Protein AF-A0A9E5F1T1-F1 (afdb_monomer_lite)

Sequence (194 aa):
MFVPLFLTFMSPLIFGVVWLAQLYKLELAWQKTQIVLDNAAIHLGRNDCEMVRALEKDRRRLWTLHQNYHRSLACSLIPATAPACSKLAEALRVLIRVKNVESFKQAQLSWQNGTRMALKEIQGEVSSARLVRVETPALTQTRCHSCAESLGWQLTSLPQTRSQLVEGSNTQISTSVSILREENGKWNYRLWAE

Secondary structure (DSSP, 8-state):
--HHHHHHHHHHHHHHHHHHHHHHHHHHHHHHHHHHHHHHHHHHHHHHHHHHHHHHHHHHHHHHHHHHHHHHHHHHTSTTTHHHHHHHHHHHHHHHHHHHHHHHHHHHHHHHHHHHHHHHHHHHH-TTEEEE--SPPPEEEEE-TTT--EEEEEESSPPPEEEEEE-SSS-EEEEEE-EEEEETTEEEE-----

Radius of gyration: 28.5 Å; chains: 1; bounding box: 66×35×103 Å

pLDDT: mean 76.21, std 16.55, range [36.78, 96.19]

Structure (mmCIF, N/CA/C/O backbone):
data_AF-A0A9E5F1T1-F1
#
_entry.id   AF-A0A9E5F1T1-F1
#
loop_
_atom_site.group_PDB
_atom_site.id
_atom_site.type_symbol
_atom_site.label_atom_id
_atom_site.label_alt_id
_atom_site.label_comp_id
_atom_site.label_asym_id
_atom_site.label_entity_id
_atom_site.label_seq_id
_atom_site.pdbx_PDB_ins_code
_atom_site.Cartn_x
_atom_site.Cartn_y
_atom_site.Cartn_z
_atom_site.occupancy
_atom_site.B_iso_or_equiv
_atom_site.auth_seq_id
_atom_site.auth_comp_id
_atom_site.auth_asym_id
_atom_site.auth_atom_id
_atom_site.pdbx_PDB_model_num
ATOM 1 N N . MET A 1 1 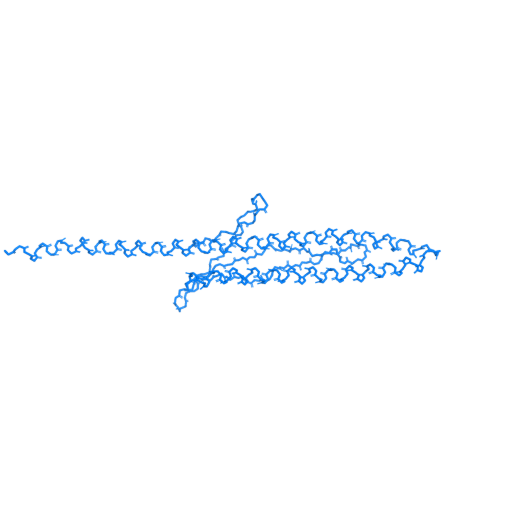? -40.159 0.000 68.308 1.00 52.34 1 MET A N 1
ATOM 2 C CA . MET A 1 1 ? -40.149 -1.040 67.253 1.00 52.34 1 MET A CA 1
ATOM 3 C C . MET A 1 1 ? -40.045 -0.409 65.847 1.00 52.34 1 MET A C 1
ATOM 5 O O . MET A 1 1 ? -40.810 -0.755 64.963 1.00 52.34 1 MET A O 1
ATOM 9 N N . PHE A 1 2 ? -39.107 0.530 65.626 1.00 57.31 2 PHE A N 1
ATOM 10 C CA . PHE A 1 2 ? -39.008 1.348 64.390 1.00 57.31 2 PHE A CA 1
ATOM 11 C C . PHE A 1 2 ? -37.938 0.878 63.384 1.00 57.31 2 PHE A C 1
ATOM 13 O O . PHE A 1 2 ? -37.925 1.305 62.234 1.00 57.31 2 PHE A O 1
ATOM 20 N N . VAL A 1 3 ? -37.055 -0.025 63.810 1.00 60.00 3 VAL A N 1
ATOM 21 C CA . VAL A 1 3 ? -35.922 -0.533 63.022 1.00 60.00 3 VAL A CA 1
ATOM 22 C C . VAL A 1 3 ? -36.327 -1.240 61.711 1.00 60.00 3 VAL A C 1
ATOM 24 O O . VAL A 1 3 ? -35.691 -0.957 60.696 1.00 60.00 3 VAL A O 1
ATOM 27 N N . PRO A 1 4 ? -37.373 -2.097 61.651 1.00 60.94 4 PRO A N 1
ATOM 28 C CA . PRO A 1 4 ? -37.681 -2.822 60.414 1.00 60.94 4 PRO A CA 1
ATOM 29 C C . PRO A 1 4 ? -38.240 -1.910 59.312 1.00 60.94 4 PRO A C 1
ATOM 31 O O . PRO A 1 4 ? -37.886 -2.088 58.152 1.00 60.94 4 PRO A O 1
ATOM 34 N N . LEU A 1 5 ? -39.023 -0.884 59.673 1.00 59.19 5 LEU A N 1
ATOM 35 C CA . LEU A 1 5 ? -39.556 0.112 58.733 1.00 59.19 5 LEU A CA 1
ATOM 36 C C . LEU A 1 5 ? -38.444 0.994 58.144 1.00 59.19 5 LEU A C 1
ATOM 38 O O . LEU A 1 5 ? -38.411 1.230 56.937 1.00 59.19 5 LEU A O 1
ATOM 42 N N . PHE A 1 6 ? -37.491 1.429 58.973 1.00 60.94 6 PHE A N 1
ATOM 43 C CA . PHE A 1 6 ? -36.350 2.230 58.522 1.00 60.94 6 PHE A CA 1
ATOM 44 C C . PHE A 1 6 ? -35.443 1.453 57.551 1.00 60.94 6 PHE A C 1
ATOM 46 O O . PHE A 1 6 ? -35.020 1.997 56.533 1.00 60.94 6 PHE A O 1
ATOM 53 N N . LEU A 1 7 ? -35.208 0.159 57.807 1.00 62.31 7 LEU A N 1
ATOM 54 C CA . LEU A 1 7 ? -34.456 -0.724 56.904 1.00 62.31 7 LEU A CA 1
ATOM 55 C C . LEU A 1 7 ? -35.168 -0.935 55.557 1.00 62.31 7 LEU A C 1
ATOM 57 O O . LEU A 1 7 ? -34.513 -0.904 54.515 1.00 62.31 7 LEU A O 1
ATOM 61 N N . THR A 1 8 ? -36.498 -1.080 55.543 1.00 62.47 8 THR A N 1
ATOM 62 C CA . THR A 1 8 ? -37.266 -1.173 54.287 1.00 62.47 8 THR A CA 1
ATOM 63 C C . THR A 1 8 ? -37.272 0.124 53.480 1.00 62.47 8 THR A C 1
ATOM 65 O O . THR A 1 8 ? -37.247 0.054 52.257 1.00 62.47 8 THR A O 1
ATOM 68 N N . PHE A 1 9 ? -37.248 1.297 54.124 1.00 65.75 9 PHE A N 1
ATOM 69 C CA . PHE A 1 9 ? -37.175 2.589 53.425 1.00 65.75 9 PHE A CA 1
ATOM 70 C C . PHE A 1 9 ? -35.759 2.939 52.941 1.00 65.75 9 PHE A C 1
ATOM 72 O O . PHE A 1 9 ? -35.610 3.597 51.913 1.00 65.75 9 PHE A O 1
ATOM 79 N N . MET A 1 10 ? -34.716 2.470 53.632 1.00 67.50 10 MET A N 1
ATOM 80 C CA . MET A 1 10 ? -33.320 2.657 53.214 1.00 67.50 10 MET A CA 1
ATOM 81 C C . MET A 1 10 ? -32.877 1.673 52.123 1.00 67.50 10 MET A C 1
ATOM 83 O O . MET A 1 10 ? -31.989 1.994 51.338 1.00 67.50 10 MET A O 1
ATOM 87 N N . SER A 1 11 ? -33.504 0.497 52.035 1.00 66.38 11 SER A N 1
ATOM 88 C CA . SER A 1 11 ? -33.206 -0.519 51.018 1.00 66.38 11 SER A CA 1
ATOM 89 C C . SER A 1 11 ? -33.266 0.025 49.572 1.00 66.38 11 SER A C 1
ATOM 91 O O . SER A 1 11 ? -32.248 -0.065 48.888 1.00 66.38 11 SER A O 1
ATOM 93 N N . PRO A 1 12 ? -34.345 0.685 49.097 1.00 71.19 12 PRO A N 1
ATOM 94 C CA . PRO A 1 12 ? -34.402 1.255 47.747 1.00 71.19 12 PRO A CA 1
ATOM 95 C C . PRO A 1 12 ? -33.324 2.309 47.475 1.00 71.19 12 PRO A C 1
ATOM 97 O O . PRO A 1 12 ? -32.817 2.388 46.360 1.00 71.19 12 PRO A O 1
ATOM 100 N N . LEU A 1 13 ? -32.951 3.102 48.487 1.00 73.19 13 LEU A N 1
ATOM 101 C CA . LEU A 1 13 ? -31.872 4.086 48.376 1.00 73.19 13 LEU A CA 1
ATOM 102 C C . LEU A 1 13 ? -30.517 3.392 48.211 1.00 73.19 13 LEU A C 1
ATOM 104 O O . LEU A 1 13 ? -29.754 3.745 47.318 1.00 73.19 13 LEU A O 1
ATOM 108 N N . ILE A 1 14 ? -30.236 2.365 49.016 1.00 73.44 14 ILE A N 1
ATOM 109 C CA . ILE A 1 14 ? -28.989 1.593 48.931 1.00 73.44 14 ILE A CA 1
ATOM 110 C C . ILE A 1 14 ? -28.925 0.821 47.606 1.00 73.44 14 ILE A C 1
ATOM 112 O O . ILE A 1 14 ? -27.927 0.921 46.895 1.00 73.44 14 ILE A O 1
ATOM 116 N N . PHE A 1 15 ? -29.987 0.105 47.224 1.00 73.94 15 PHE A N 1
ATOM 117 C CA . PHE A 1 15 ? -30.060 -0.607 45.944 1.00 73.94 15 PHE A CA 1
ATOM 118 C C . PHE A 1 15 ? -29.975 0.348 44.749 1.00 73.94 15 PHE A C 1
ATOM 120 O O . PHE A 1 15 ? -29.275 0.042 43.787 1.00 73.94 15 PHE A O 1
ATOM 127 N N . GLY A 1 16 ? -30.609 1.520 44.826 1.00 75.44 16 GLY A N 1
ATOM 128 C CA . GLY A 1 16 ? -30.511 2.562 43.807 1.00 75.44 16 GLY A CA 1
ATOM 129 C C . GLY A 1 16 ? -29.082 3.074 43.633 1.00 75.44 16 GLY A C 1
ATOM 130 O O . GLY A 1 16 ? -28.595 3.136 42.508 1.00 75.44 16 GLY A O 1
ATOM 131 N N . VAL A 1 17 ? -28.373 3.362 44.731 1.00 78.50 17 VAL A N 1
ATOM 132 C CA . VAL A 1 17 ? -26.963 3.796 44.701 1.00 78.50 17 VAL A CA 1
ATOM 133 C C . VAL A 1 17 ? -26.047 2.694 44.159 1.00 78.50 17 VAL A C 1
ATOM 135 O O . VAL A 1 17 ? -25.168 2.977 43.347 1.00 78.50 17 VAL A O 1
ATOM 138 N N . VAL A 1 18 ? -26.259 1.435 44.556 1.00 80.44 18 VAL A N 1
ATOM 139 C CA . VAL A 1 18 ? -25.487 0.288 44.045 1.00 80.44 18 VAL A CA 1
ATOM 140 C C . VAL A 1 18 ? -25.721 0.095 42.546 1.00 80.44 18 VAL A C 1
ATOM 142 O O . VAL A 1 18 ? -24.758 -0.096 41.804 1.00 80.44 18 VAL A O 1
ATOM 145 N N . TRP A 1 19 ? -26.969 0.193 42.085 1.00 75.56 19 TRP A N 1
ATOM 146 C CA . TRP A 1 19 ? -27.316 0.068 40.670 1.00 75.56 19 TRP A CA 1
ATOM 147 C C . TRP A 1 19 ? -26.730 1.210 39.835 1.00 75.56 19 TRP A C 1
ATOM 149 O O . TRP A 1 19 ? -26.106 0.962 38.806 1.00 75.56 19 TRP A O 1
ATOM 159 N N . LEU A 1 20 ? -26.827 2.454 40.314 1.00 78.94 20 LEU A N 1
ATOM 160 C CA . LEU A 1 20 ? -26.170 3.609 39.694 1.00 78.94 20 LEU A CA 1
ATOM 161 C C . LEU A 1 20 ? -24.651 3.431 39.623 1.00 78.94 20 LEU A C 1
ATOM 163 O O . LEU A 1 20 ? -24.053 3.715 38.589 1.00 78.94 20 LEU A O 1
ATOM 167 N N . ALA A 1 21 ? -24.021 2.919 40.682 1.00 78.12 21 ALA A N 1
ATOM 168 C CA . ALA A 1 21 ? -22.588 2.642 40.680 1.00 78.12 21 ALA A CA 1
ATOM 169 C C . ALA A 1 21 ? -22.208 1.537 39.679 1.00 78.12 21 ALA A C 1
ATOM 171 O O . ALA A 1 21 ? -21.136 1.600 39.076 1.00 78.12 21 ALA A O 1
ATOM 172 N N . GLN A 1 22 ? -23.066 0.532 39.480 1.00 77.06 22 GLN A N 1
ATOM 173 C CA . GLN A 1 22 ? -22.868 -0.504 38.462 1.00 77.06 22 GLN A CA 1
ATOM 174 C C . GLN A 1 22 ? -23.041 0.047 37.042 1.00 77.06 22 GLN A C 1
ATOM 176 O O . GLN A 1 22 ? -22.171 -0.188 36.205 1.00 77.06 22 GLN A O 1
ATOM 181 N N . LEU A 1 23 ? -24.089 0.836 36.787 1.00 74.69 23 LEU A N 1
ATOM 182 C CA . LEU A 1 23 ? -24.295 1.523 35.507 1.00 74.69 23 LEU A CA 1
ATOM 183 C C . LEU A 1 23 ? -23.124 2.453 35.179 1.00 74.69 23 LEU A C 1
ATOM 185 O O . LEU A 1 23 ? -22.610 2.428 34.067 1.00 74.69 23 LEU A O 1
ATOM 189 N N . TYR A 1 24 ? -22.637 3.209 36.163 1.00 77.44 24 TYR A N 1
ATOM 190 C CA . TYR A 1 24 ? -21.488 4.090 35.976 1.00 77.44 24 TYR A CA 1
ATOM 191 C C . TYR A 1 24 ? -20.209 3.309 35.651 1.00 77.44 24 TYR A C 1
ATOM 193 O O . TYR A 1 24 ? -19.427 3.722 34.801 1.00 77.44 24 TYR A O 1
ATOM 201 N N . LYS A 1 25 ? -19.990 2.149 36.285 1.00 76.38 25 LYS A N 1
ATOM 202 C CA . LYS A 1 25 ? -18.860 1.266 35.952 1.00 76.38 25 LYS A CA 1
ATOM 203 C C . LYS A 1 25 ? -18.957 0.707 34.532 1.00 76.38 25 LYS A C 1
ATOM 205 O O . LYS A 1 25 ? -17.924 0.615 33.872 1.00 76.38 25 LYS A O 1
ATOM 210 N N . LEU A 1 26 ? -20.158 0.345 34.079 1.00 75.94 26 LEU A N 1
ATOM 211 C CA . LEU A 1 26 ? -20.403 -0.121 32.711 1.00 75.94 26 LEU A CA 1
ATOM 212 C C . LEU A 1 26 ? -20.118 0.984 31.690 1.00 75.94 26 LEU A C 1
ATOM 214 O O . LEU A 1 26 ? -19.339 0.764 30.767 1.00 75.94 26 LEU A O 1
ATOM 218 N N . GLU A 1 27 ? -20.658 2.182 31.912 1.00 75.38 27 GLU A N 1
ATOM 219 C CA . GLU A 1 27 ? -20.420 3.355 31.063 1.00 75.38 27 GLU A CA 1
ATOM 220 C C . GLU A 1 27 ? -18.921 3.675 30.963 1.00 75.38 27 GLU A C 1
ATOM 222 O O . GLU A 1 27 ? -18.369 3.849 29.879 1.00 75.38 27 GLU A O 1
ATOM 227 N N . LEU A 1 28 ? -18.216 3.669 32.096 1.00 79.31 28 LEU A N 1
ATOM 228 C CA . LEU A 1 28 ? -16.788 3.982 32.142 1.00 79.31 28 LEU A CA 1
ATOM 229 C C . LEU A 1 28 ? -15.935 2.896 31.458 1.00 79.31 28 LEU A C 1
ATOM 231 O O . LEU A 1 28 ? -14.913 3.205 30.842 1.00 79.31 28 LEU A O 1
ATOM 235 N N . ALA A 1 29 ? -16.348 1.626 31.531 1.00 74.38 29 ALA A N 1
ATOM 236 C CA . ALA A 1 29 ? -15.716 0.532 30.792 1.00 74.38 29 ALA A CA 1
ATOM 237 C C . ALA A 1 29 ? -15.955 0.645 29.276 1.00 74.38 29 ALA A C 1
ATOM 239 O O . ALA A 1 29 ? -15.031 0.416 28.488 1.00 74.38 29 ALA A O 1
ATOM 240 N N . TRP A 1 30 ? -17.159 1.050 28.869 1.00 74.56 30 TRP A N 1
ATOM 241 C CA . TRP A 1 30 ? -17.498 1.293 27.470 1.00 74.56 30 TRP A CA 1
ATOM 242 C C . TRP A 1 30 ? -16.694 2.464 26.891 1.00 74.56 30 TRP A C 1
ATOM 244 O O . TRP A 1 30 ? -16.026 2.303 25.871 1.00 74.56 30 TRP A O 1
ATOM 254 N N . GLN A 1 31 ? -16.628 3.595 27.600 1.00 77.81 31 GLN A N 1
ATOM 255 C CA . GLN A 1 31 ? -15.829 4.757 27.193 1.00 77.81 31 GLN A CA 1
ATOM 256 C C . GLN A 1 31 ? -14.341 4.422 27.045 1.00 77.81 31 GLN A C 1
ATOM 258 O O . GLN A 1 31 ? -13.710 4.814 26.065 1.00 77.81 31 GLN A O 1
ATOM 263 N N . LYS A 1 32 ? -13.770 3.653 27.982 1.00 79.25 32 LYS A N 1
ATOM 264 C CA . LYS A 1 32 ? -12.384 3.172 27.865 1.00 79.25 32 LYS A CA 1
ATOM 265 C C . LYS A 1 32 ? -12.186 2.307 26.625 1.00 79.25 32 LYS A C 1
ATOM 267 O O . LYS A 1 32 ? -11.231 2.522 25.887 1.00 79.25 32 LYS A O 1
ATOM 272 N N . THR A 1 33 ? -13.103 1.375 26.375 1.00 74.38 33 THR A N 1
ATOM 273 C CA . THR A 1 33 ? -13.055 0.504 25.193 1.00 74.38 33 THR A CA 1
ATOM 274 C C . THR A 1 33 ? -13.081 1.317 23.902 1.00 74.38 33 THR A C 1
ATOM 276 O O . THR A 1 33 ? -12.263 1.089 23.012 1.00 74.38 33 THR A O 1
ATOM 279 N N . GLN A 1 34 ? -13.965 2.312 23.832 1.00 73.50 34 GLN A N 1
ATOM 280 C CA . GLN A 1 34 ? -14.082 3.210 22.690 1.00 73.50 34 GLN A CA 1
ATOM 281 C C . GLN A 1 34 ? -12.792 4.010 22.449 1.00 73.50 34 GLN A C 1
ATOM 283 O O . GLN A 1 34 ? -12.332 4.088 21.314 1.00 73.50 34 GLN A O 1
ATOM 288 N N . ILE A 1 35 ? -12.160 4.542 23.502 1.00 77.56 35 ILE A N 1
ATOM 289 C CA . ILE A 1 35 ? -10.893 5.288 23.388 1.00 77.56 35 ILE A CA 1
ATOM 290 C C . ILE A 1 35 ? -9.774 4.408 22.818 1.00 77.56 35 ILE A C 1
ATOM 292 O O . ILE A 1 35 ? -9.036 4.843 21.934 1.00 77.56 35 ILE A O 1
ATOM 296 N N . VAL A 1 36 ? -9.640 3.170 23.301 1.00 77.75 36 VAL A N 1
ATOM 297 C CA . VAL A 1 36 ? -8.621 2.224 22.808 1.00 77.75 36 VAL A CA 1
ATOM 298 C C . VAL A 1 36 ? -8.851 1.897 21.337 1.00 77.75 36 VAL A C 1
ATOM 300 O O . VAL A 1 36 ? -7.918 1.915 20.532 1.00 77.75 36 VAL A O 1
ATOM 303 N N . LEU A 1 37 ? -10.106 1.637 20.980 1.00 74.94 37 LEU A N 1
ATOM 304 C CA . LEU A 1 37 ? -10.521 1.368 19.614 1.00 74.94 37 LEU A CA 1
ATOM 305 C C . LEU A 1 37 ? -10.215 2.557 18.688 1.00 74.94 37 LEU A C 1
ATOM 307 O O . LEU A 1 37 ? -9.598 2.365 17.637 1.00 74.94 37 LEU A O 1
ATOM 311 N N . ASP A 1 38 ? -10.577 3.777 19.084 1.00 75.19 38 ASP A N 1
ATOM 312 C CA . ASP A 1 38 ? -10.311 4.993 18.309 1.00 75.19 38 ASP A CA 1
ATOM 313 C C . ASP A 1 38 ? -8.803 5.255 18.154 1.00 75.19 38 ASP A C 1
ATOM 315 O O . ASP A 1 38 ? -8.340 5.575 17.056 1.00 75.19 38 ASP A O 1
ATOM 319 N N . ASN A 1 39 ? -8.004 5.046 19.204 1.00 78.38 39 ASN A N 1
ATOM 320 C CA . ASN A 1 39 ? -6.546 5.169 19.126 1.00 78.38 39 ASN A CA 1
ATOM 321 C C . ASN A 1 39 ? -5.947 4.171 18.126 1.00 78.38 39 ASN A C 1
ATOM 323 O O . ASN A 1 39 ? -5.186 4.567 17.237 1.00 78.38 39 ASN A O 1
ATOM 327 N N . ALA A 1 40 ? -6.336 2.897 18.204 1.00 76.88 40 ALA A N 1
ATOM 328 C CA . ALA A 1 40 ? -5.879 1.875 17.267 1.00 76.88 40 ALA A CA 1
ATOM 329 C C . ALA A 1 40 ? -6.294 2.200 15.819 1.00 76.88 40 ALA A C 1
ATOM 331 O O . ALA A 1 40 ? -5.512 2.022 14.880 1.00 76.88 40 ALA A O 1
ATOM 332 N N . ALA A 1 41 ? -7.499 2.743 15.622 1.00 75.56 41 ALA A N 1
ATOM 333 C CA . ALA A 1 41 ? -7.965 3.204 14.318 1.00 75.56 41 ALA A CA 1
ATOM 334 C C . ALA A 1 41 ? -7.120 4.373 13.780 1.00 75.56 41 ALA A C 1
ATOM 336 O O . ALA A 1 41 ? -6.740 4.368 12.607 1.00 75.56 41 ALA A O 1
ATOM 337 N N . ILE A 1 42 ? -6.747 5.340 14.625 1.00 76.19 42 ILE A N 1
ATOM 338 C CA . ILE A 1 42 ? -5.837 6.437 14.258 1.00 76.19 42 ILE A CA 1
ATOM 339 C C . ILE A 1 42 ? -4.463 5.893 13.842 1.00 76.19 42 ILE A C 1
ATOM 341 O O . ILE A 1 42 ? -3.897 6.353 12.845 1.00 76.19 42 ILE A O 1
ATOM 345 N N . HIS A 1 43 ? -3.923 4.906 14.562 1.00 77.75 43 HIS A N 1
ATOM 346 C CA . HIS A 1 43 ? -2.652 4.267 14.210 1.00 77.75 43 HIS A CA 1
ATOM 347 C C . HIS A 1 43 ? -2.710 3.578 12.841 1.00 77.75 43 HIS A C 1
ATOM 349 O O . HIS A 1 43 ? -1.805 3.767 12.021 1.00 77.75 43 HIS A O 1
ATOM 355 N N . LEU A 1 44 ? -3.800 2.865 12.545 1.00 78.62 44 LEU A N 1
ATOM 356 C CA . LEU A 1 44 ? -4.042 2.302 11.213 1.00 78.62 44 LEU A CA 1
ATOM 357 C C . LEU A 1 44 ? -4.114 3.393 10.133 1.00 78.62 44 LEU A C 1
ATOM 359 O O . LEU A 1 44 ? -3.475 3.261 9.092 1.00 78.62 44 LEU A O 1
ATOM 363 N N . GLY A 1 45 ? -4.820 4.495 10.406 1.00 76.62 45 GLY A N 1
ATOM 364 C CA . GLY A 1 45 ? -4.923 5.675 9.529 1.00 76.62 45 GLY A CA 1
ATOM 365 C C . GLY A 1 45 ? -3.580 6.250 9.133 1.00 76.62 45 GLY A C 1
ATOM 366 O O . GLY A 1 45 ? -3.313 6.498 7.954 1.00 76.62 45 GLY A O 1
ATOM 367 N N . ARG A 1 46 ? -2.700 6.411 10.120 1.00 79.19 46 ARG A N 1
ATOM 368 C CA . ARG A 1 46 ? -1.343 6.909 9.895 1.00 79.19 46 ARG A CA 1
ATOM 369 C C . ARG A 1 46 ? -0.525 5.950 9.039 1.00 79.19 46 ARG A C 1
ATOM 371 O O . ARG A 1 46 ? 0.055 6.397 8.054 1.00 79.19 46 ARG A O 1
ATOM 378 N N . ASN A 1 47 ? -0.530 4.658 9.365 1.00 82.56 47 ASN A N 1
ATOM 379 C CA . ASN A 1 47 ? 0.233 3.662 8.614 1.00 82.56 47 ASN A CA 1
ATOM 380 C C . ASN A 1 47 ? -0.220 3.566 7.148 1.00 82.56 47 ASN A C 1
ATOM 382 O O . ASN A 1 47 ? 0.607 3.492 6.243 1.00 82.56 47 ASN A O 1
ATOM 386 N N . ASP A 1 48 ? -1.528 3.621 6.896 1.00 80.31 48 ASP A N 1
ATOM 387 C CA . ASP A 1 48 ? -2.053 3.606 5.531 1.00 80.31 48 ASP A CA 1
ATOM 388 C C . ASP A 1 48 ? -1.620 4.846 4.749 1.00 80.31 48 ASP A C 1
ATOM 390 O O . ASP A 1 48 ? -1.150 4.732 3.618 1.00 80.31 48 ASP A O 1
ATOM 394 N N . CYS A 1 49 ? -1.729 6.029 5.359 1.00 79.38 49 CYS A N 1
ATOM 395 C CA . CYS A 1 49 ? -1.304 7.284 4.744 1.00 79.38 49 CYS A CA 1
ATOM 396 C C . CYS A 1 49 ? 0.201 7.274 4.422 1.00 79.38 49 CYS A C 1
ATOM 398 O O . CYS A 1 49 ? 0.615 7.699 3.341 1.00 79.38 49 CYS A O 1
ATOM 400 N N . GLU A 1 50 ? 1.033 6.743 5.320 1.00 84.31 50 GLU A N 1
ATOM 401 C CA . GLU A 1 50 ? 2.470 6.569 5.088 1.00 84.31 50 GLU A CA 1
ATOM 402 C C . GLU A 1 50 ? 2.758 5.612 3.928 1.00 84.31 50 GLU A C 1
ATOM 404 O O . GLU A 1 50 ? 3.548 5.950 3.041 1.00 84.31 50 GLU A O 1
ATOM 409 N N . MET A 1 51 ? 2.072 4.468 3.878 1.00 86.50 51 MET A N 1
ATOM 410 C CA . MET A 1 51 ? 2.168 3.514 2.773 1.00 86.50 51 MET A CA 1
ATOM 411 C C . MET A 1 51 ? 1.785 4.167 1.435 1.00 86.50 51 MET A C 1
ATOM 413 O O . MET A 1 51 ? 2.513 4.028 0.451 1.00 86.50 51 MET A O 1
ATOM 417 N N . VAL A 1 52 ? 0.683 4.924 1.387 1.00 84.50 52 VAL A N 1
ATOM 418 C CA . VAL A 1 52 ? 0.232 5.640 0.177 1.00 84.50 52 VAL A CA 1
ATOM 419 C C . VAL A 1 52 ? 1.274 6.658 -0.278 1.00 84.50 52 VAL A C 1
ATOM 421 O O . VAL A 1 52 ? 1.626 6.716 -1.457 1.00 84.50 52 VAL A O 1
ATOM 424 N N . ARG A 1 53 ? 1.810 7.451 0.656 1.00 86.25 53 ARG A N 1
ATOM 425 C CA . ARG A 1 53 ? 2.856 8.439 0.361 1.00 86.25 53 ARG A CA 1
ATOM 426 C C . ARG A 1 53 ? 4.132 7.776 -0.155 1.00 86.25 53 ARG A C 1
ATOM 428 O O . ARG A 1 53 ? 4.772 8.324 -1.055 1.00 86.25 53 ARG A O 1
ATOM 435 N N . ALA A 1 54 ? 4.501 6.617 0.389 1.00 88.75 54 ALA A N 1
ATOM 436 C CA . ALA A 1 54 ? 5.646 5.841 -0.076 1.00 88.75 54 ALA A CA 1
ATOM 437 C C . ALA A 1 54 ? 5.435 5.323 -1.508 1.00 88.75 54 ALA A C 1
ATOM 439 O O . ALA A 1 54 ? 6.290 5.556 -2.363 1.00 88.75 54 ALA A O 1
ATOM 440 N N . LEU A 1 55 ? 4.271 4.730 -1.797 1.00 90.19 55 LEU A N 1
ATOM 441 C CA . LEU A 1 55 ? 3.898 4.285 -3.145 1.00 90.19 55 LEU A CA 1
ATOM 442 C C . LEU A 1 55 ? 3.940 5.435 -4.159 1.00 90.19 55 LEU A C 1
ATOM 444 O O . LEU A 1 55 ? 4.518 5.299 -5.236 1.00 90.19 55 LEU A O 1
ATOM 448 N N . GLU A 1 56 ? 3.398 6.600 -3.804 1.00 89.44 56 GLU A N 1
ATOM 449 C CA . GLU A 1 56 ? 3.409 7.777 -4.675 1.00 89.44 56 GLU A CA 1
ATOM 450 C C . GLU A 1 56 ? 4.831 8.311 -4.919 1.00 89.44 56 GLU A C 1
ATOM 452 O O . GLU A 1 56 ? 5.176 8.739 -6.026 1.00 89.44 56 GLU A O 1
ATOM 457 N N . LYS A 1 57 ? 5.694 8.267 -3.898 1.00 91.50 57 LYS A N 1
ATOM 458 C CA . LYS A 1 57 ? 7.111 8.632 -4.027 1.00 91.50 57 LYS A CA 1
ATOM 459 C C . LYS A 1 57 ? 7.849 7.675 -4.964 1.00 91.50 57 LYS A C 1
ATOM 461 O O . LYS A 1 57 ? 8.629 8.129 -5.805 1.00 91.50 57 LYS A O 1
ATOM 466 N N . ASP A 1 58 ? 7.601 6.376 -4.842 1.00 92.62 58 ASP A N 1
ATOM 467 C CA . ASP A 1 58 ? 8.198 5.364 -5.712 1.00 92.62 58 ASP A CA 1
ATOM 468 C C . ASP A 1 58 ? 7.691 5.477 -7.147 1.00 92.62 58 ASP A C 1
ATOM 470 O O . ASP A 1 58 ? 8.494 5.414 -8.077 1.00 92.62 58 ASP A O 1
ATOM 474 N N . ARG A 1 59 ? 6.398 5.757 -7.343 1.00 91.25 59 ARG A N 1
ATOM 475 C CA . ARG A 1 59 ? 5.808 6.036 -8.658 1.00 91.25 59 ARG A CA 1
ATOM 476 C C . ARG A 1 59 ? 6.507 7.204 -9.354 1.00 91.25 59 ARG A C 1
ATOM 478 O O . ARG A 1 59 ? 6.901 7.085 -10.511 1.00 91.25 59 ARG A O 1
ATOM 485 N N . ARG A 1 60 ? 6.758 8.313 -8.646 1.00 91.81 60 ARG A N 1
ATOM 486 C CA . ARG A 1 60 ? 7.514 9.456 -9.199 1.00 91.81 60 ARG A CA 1
ATOM 487 C C . ARG A 1 60 ? 8.952 9.089 -9.578 1.00 91.81 60 ARG A C 1
ATOM 489 O O . ARG A 1 60 ? 9.445 9.535 -10.610 1.00 91.81 60 ARG A O 1
ATOM 496 N N . ARG A 1 61 ? 9.631 8.263 -8.776 1.00 93.06 61 ARG A N 1
ATOM 497 C CA . ARG A 1 61 ? 10.989 7.776 -9.088 1.00 93.06 61 ARG A CA 1
ATOM 498 C C . ARG A 1 61 ? 11.000 6.859 -10.310 1.00 93.06 61 ARG A C 1
ATOM 500 O O . ARG A 1 61 ? 11.849 7.020 -11.186 1.00 93.06 61 ARG A O 1
ATOM 507 N N . LEU A 1 62 ? 10.052 5.926 -10.374 1.00 94.12 62 LEU A N 1
ATOM 508 C CA . LEU A 1 62 ? 9.861 5.026 -11.508 1.00 94.12 62 LEU A CA 1
ATOM 509 C C . LEU A 1 62 ? 9.537 5.802 -12.782 1.00 94.12 62 LEU A C 1
ATOM 511 O O . LEU A 1 62 ? 10.105 5.491 -13.822 1.00 94.12 62 LEU A O 1
ATOM 515 N N . TRP A 1 63 ? 8.723 6.856 -12.698 1.00 93.19 63 TRP A N 1
ATOM 516 C CA . TRP A 1 63 ? 8.450 7.748 -13.824 1.00 93.19 63 TRP A CA 1
ATOM 517 C C . TRP A 1 63 ? 9.728 8.381 -14.390 1.00 93.19 63 TRP A C 1
ATOM 519 O O . TRP A 1 63 ? 9.952 8.342 -15.597 1.00 93.19 63 TRP A O 1
ATOM 529 N N . THR A 1 64 ? 10.615 8.902 -13.539 1.00 93.06 64 THR A N 1
ATOM 530 C CA . THR A 1 64 ? 11.898 9.468 -13.991 1.00 93.06 64 THR A CA 1
ATOM 531 C C . THR A 1 64 ? 12.794 8.418 -14.654 1.00 93.06 64 THR A C 1
ATOM 533 O O . THR A 1 64 ? 13.358 8.669 -15.720 1.00 93.06 64 THR A O 1
ATOM 536 N N . LEU A 1 65 ? 12.907 7.220 -14.067 1.00 94.44 65 LEU A N 1
ATOM 537 C CA . LEU A 1 65 ? 13.642 6.103 -14.681 1.00 94.44 65 LEU A CA 1
ATOM 538 C C . LEU A 1 65 ? 13.037 5.706 -16.029 1.00 94.44 65 LEU A C 1
ATOM 540 O O . LEU A 1 65 ? 13.757 5.430 -16.986 1.00 94.44 65 LEU A O 1
ATOM 544 N N . HIS A 1 66 ? 11.714 5.721 -16.110 1.00 95.38 66 HIS A N 1
ATOM 545 C CA . HIS A 1 66 ? 10.971 5.391 -17.305 1.00 95.38 66 HIS A CA 1
ATOM 546 C C . HIS A 1 66 ? 11.191 6.408 -18.439 1.00 95.38 66 HIS A C 1
ATOM 548 O O . HIS A 1 66 ? 11.389 6.022 -19.590 1.00 95.38 66 HIS A O 1
ATOM 554 N N . GLN A 1 67 ? 11.272 7.701 -18.119 1.00 95.06 67 GLN A N 1
ATOM 555 C CA . GLN A 1 67 ? 11.660 8.732 -19.087 1.00 95.06 67 GLN A CA 1
ATOM 556 C C . GLN A 1 67 ? 13.075 8.497 -19.637 1.00 95.06 67 GLN A C 1
ATOM 558 O O . GLN A 1 67 ? 13.306 8.616 -20.841 1.00 95.06 67 GLN A O 1
ATOM 563 N N . ASN A 1 68 ? 14.022 8.094 -18.784 1.00 95.25 68 ASN A N 1
ATOM 564 C CA . ASN A 1 68 ? 15.368 7.726 -19.234 1.00 95.25 68 ASN A CA 1
ATOM 565 C C . ASN A 1 68 ? 15.359 6.470 -20.111 1.00 95.25 68 ASN A C 1
ATOM 567 O O . ASN A 1 68 ? 16.091 6.409 -21.094 1.00 95.25 68 ASN A O 1
ATOM 571 N N . TYR A 1 69 ? 14.505 5.493 -19.802 1.00 96.19 69 TYR A N 1
ATOM 572 C CA . TYR A 1 69 ? 14.316 4.311 -20.641 1.00 96.19 69 TYR A CA 1
ATOM 573 C C . TYR A 1 69 ? 13.838 4.688 -22.049 1.00 96.19 69 TYR A C 1
ATOM 575 O O . TYR A 1 69 ? 14.439 4.252 -23.028 1.00 96.19 69 TYR A O 1
ATOM 583 N N . HIS A 1 70 ? 12.840 5.568 -22.173 1.00 95.44 70 HIS A N 1
ATOM 584 C CA . HIS A 1 70 ? 12.381 6.062 -23.476 1.00 95.44 70 HIS A CA 1
ATOM 585 C C . HIS A 1 70 ? 13.466 6.814 -24.253 1.00 95.44 70 HIS A C 1
ATOM 587 O O . HIS A 1 70 ? 13.610 6.612 -25.458 1.00 95.44 70 HIS A O 1
ATOM 593 N N . ARG A 1 71 ? 14.272 7.641 -23.576 1.00 95.00 71 ARG A N 1
ATOM 594 C CA . ARG A 1 71 ? 15.419 8.314 -24.208 1.00 95.00 71 ARG A CA 1
ATOM 595 C C . ARG A 1 71 ? 16.446 7.308 -24.734 1.00 95.00 71 ARG A C 1
ATOM 597 O O . ARG A 1 71 ? 16.920 7.458 -25.857 1.00 95.00 71 ARG A O 1
ATOM 604 N N . SER A 1 72 ? 16.746 6.265 -23.962 1.00 95.00 72 SER A N 1
ATOM 605 C CA . SER A 1 72 ? 17.657 5.190 -24.376 1.00 95.00 72 SER A CA 1
ATOM 606 C C . SER A 1 72 ? 17.104 4.384 -25.553 1.00 95.00 72 SER A C 1
ATOM 608 O O . SER A 1 72 ? 17.857 4.068 -26.472 1.00 95.00 72 SER A O 1
ATOM 610 N N . LEU A 1 73 ? 15.793 4.113 -25.580 1.00 93.81 73 LEU A N 1
ATOM 611 C CA . LEU A 1 73 ? 15.134 3.497 -26.734 1.00 93.81 73 LEU A CA 1
ATOM 612 C C . LEU A 1 73 ? 15.268 4.369 -27.986 1.00 93.81 73 LEU A C 1
ATOM 614 O O . LEU A 1 73 ? 15.700 3.870 -29.020 1.00 93.81 73 LEU A O 1
ATOM 618 N N . ALA A 1 74 ? 14.977 5.668 -27.893 1.00 93.88 74 ALA A N 1
ATOM 619 C CA . ALA A 1 74 ? 15.129 6.584 -29.023 1.00 93.88 74 ALA A CA 1
ATOM 620 C C . ALA A 1 74 ? 16.587 6.644 -29.520 1.00 93.88 74 ALA A C 1
ATOM 622 O O . ALA A 1 74 ? 16.834 6.553 -30.718 1.00 93.88 74 ALA A O 1
ATOM 623 N N . CYS A 1 75 ? 17.562 6.703 -28.605 1.00 94.25 75 CYS A N 1
ATOM 624 C CA . CYS A 1 75 ? 18.987 6.641 -28.946 1.00 94.25 75 CYS A CA 1
ATOM 625 C C . CYS A 1 75 ? 19.382 5.321 -29.635 1.00 94.25 75 CYS A C 1
ATOM 627 O O . CYS A 1 75 ? 20.267 5.302 -30.493 1.00 94.25 75 CYS A O 1
ATOM 629 N N . SER A 1 76 ? 18.733 4.208 -29.279 1.00 94.12 76 SER A N 1
ATOM 630 C CA . SER A 1 76 ? 19.027 2.900 -29.874 1.00 94.12 76 SER A CA 1
ATOM 631 C C . SER A 1 76 ? 18.618 2.785 -31.347 1.00 94.12 76 SER A C 1
ATOM 633 O O . SER A 1 76 ? 19.107 1.897 -32.038 1.00 94.12 76 SER A O 1
ATOM 635 N N . LEU A 1 77 ? 17.784 3.707 -31.842 1.00 92.38 77 LEU A N 1
ATOM 636 C CA . LEU A 1 77 ? 17.387 3.780 -33.250 1.00 92.38 77 LEU A CA 1
ATOM 637 C C . LEU A 1 77 ? 18.486 4.365 -34.153 1.00 92.38 77 LEU A C 1
ATOM 639 O O . LEU A 1 77 ? 18.399 4.246 -35.372 1.00 92.38 77 LEU A O 1
ATOM 643 N N . ILE A 1 78 ? 19.517 4.995 -33.579 1.00 94.06 78 ILE A N 1
ATOM 644 C CA . ILE A 1 78 ? 20.633 5.577 -34.330 1.00 94.06 78 ILE A CA 1
ATOM 645 C C . ILE A 1 78 ? 21.745 4.520 -34.455 1.00 94.06 78 ILE A C 1
ATOM 647 O O . ILE A 1 78 ? 22.301 4.117 -33.429 1.00 94.06 78 ILE A O 1
ATOM 651 N N . PRO A 1 79 ? 22.142 4.091 -35.672 1.00 93.88 79 PRO A N 1
ATOM 652 C CA . PRO A 1 79 ? 23.076 2.974 -35.859 1.00 93.88 79 PRO A CA 1
ATOM 653 C C . PRO A 1 79 ? 24.413 3.128 -35.121 1.00 93.88 79 PRO A C 1
ATOM 655 O O . PRO A 1 79 ? 24.912 2.165 -34.543 1.00 93.88 79 PRO A O 1
ATOM 658 N N . ALA A 1 80 ? 24.965 4.346 -35.080 1.00 92.50 80 ALA A N 1
ATOM 659 C CA . ALA A 1 80 ? 26.242 4.634 -34.423 1.00 92.50 80 ALA A CA 1
ATOM 660 C C . ALA A 1 80 ? 26.209 4.425 -32.895 1.00 92.50 80 ALA A C 1
ATOM 662 O O . ALA A 1 80 ? 27.230 4.100 -32.293 1.00 92.50 80 ALA A O 1
ATOM 663 N N . THR A 1 81 ? 25.046 4.591 -32.258 1.00 91.50 81 THR A N 1
ATOM 664 C CA . THR A 1 81 ? 24.870 4.492 -30.797 1.00 91.50 81 THR A CA 1
ATOM 665 C C . THR A 1 81 ? 24.049 3.276 -30.366 1.00 91.50 81 THR A C 1
ATOM 667 O O . THR A 1 81 ? 23.959 2.984 -29.169 1.00 91.50 81 THR A O 1
ATOM 670 N N . ALA A 1 82 ? 23.485 2.530 -31.321 1.00 91.44 82 ALA A N 1
ATOM 671 C CA . ALA A 1 82 ? 22.588 1.402 -31.089 1.00 91.44 82 ALA A CA 1
ATOM 672 C C . ALA A 1 82 ? 23.129 0.342 -30.105 1.00 91.44 82 ALA A C 1
ATOM 674 O O . ALA A 1 82 ? 22.385 -0.040 -29.194 1.00 91.44 82 ALA A O 1
ATOM 675 N N . PRO A 1 83 ? 24.403 -0.104 -30.169 1.00 92.88 83 PRO A N 1
ATOM 676 C CA . PRO A 1 83 ? 24.901 -1.141 -29.261 1.00 92.88 83 PRO A CA 1
ATOM 677 C C . PRO A 1 83 ? 24.982 -0.685 -27.797 1.00 92.88 83 PRO A C 1
ATOM 679 O O . PRO A 1 83 ? 24.723 -1.468 -26.885 1.00 92.88 83 PRO A O 1
ATOM 682 N N . ALA A 1 84 ? 25.336 0.580 -27.557 1.00 91.50 84 ALA A N 1
ATOM 683 C CA . ALA A 1 84 ? 25.457 1.124 -26.206 1.00 91.50 84 ALA A CA 1
ATOM 684 C C . ALA A 1 84 ? 24.078 1.469 -25.622 1.00 91.50 84 ALA A C 1
ATOM 686 O O . ALA A 1 84 ? 23.763 1.097 -24.490 1.00 91.50 84 ALA A O 1
ATOM 687 N N . CYS A 1 85 ? 23.230 2.126 -26.417 1.00 95.12 85 CYS A N 1
ATOM 688 C CA . CYS A 1 85 ? 21.905 2.557 -25.983 1.00 95.12 85 CYS A CA 1
ATOM 689 C C . CYS A 1 85 ? 20.918 1.391 -25.808 1.00 95.12 85 CYS A C 1
ATOM 691 O O . CYS A 1 85 ? 20.097 1.439 -24.894 1.00 95.12 85 CYS A O 1
ATOM 693 N N . SER A 1 86 ? 21.035 0.307 -26.587 1.00 93.81 86 SER A N 1
ATOM 694 C CA . SER A 1 86 ? 20.225 -0.909 -26.383 1.00 93.81 86 SER A CA 1
ATOM 695 C C . SER A 1 86 ? 20.561 -1.624 -25.068 1.00 93.81 86 SER A C 1
ATOM 697 O O . SER A 1 86 ? 19.655 -1.947 -24.301 1.00 93.81 86 SER A O 1
ATOM 699 N N . LYS A 1 87 ? 21.853 -1.789 -24.744 1.00 95.06 87 LYS A N 1
ATOM 700 C CA . LYS A 1 87 ? 22.297 -2.335 -23.447 1.00 95.06 87 LYS A CA 1
ATOM 701 C C . LYS A 1 87 ? 21.788 -1.499 -22.275 1.00 95.06 87 LYS A C 1
ATOM 703 O O . LYS A 1 87 ? 21.305 -2.052 -21.290 1.00 95.06 87 LYS A O 1
ATOM 708 N N . LEU A 1 88 ? 21.863 -0.171 -22.388 1.00 95.50 88 LEU A N 1
ATOM 709 C CA . LEU A 1 88 ? 21.336 0.739 -21.372 1.00 95.50 88 LEU A CA 1
ATOM 710 C C . LEU A 1 88 ? 19.810 0.625 -21.239 1.00 95.50 88 LEU A C 1
ATOM 712 O O . LEU A 1 88 ? 19.301 0.589 -20.120 1.00 95.50 88 LEU A O 1
ATOM 716 N N . ALA A 1 89 ? 19.078 0.552 -22.353 1.00 95.12 89 ALA A N 1
ATOM 717 C CA . ALA A 1 89 ? 17.627 0.393 -22.341 1.00 95.12 89 ALA A CA 1
ATOM 718 C C . ALA A 1 89 ? 17.208 -0.911 -21.644 1.00 95.12 89 ALA A C 1
ATOM 720 O O . ALA A 1 89 ? 16.312 -0.884 -20.801 1.00 95.12 89 ALA A O 1
ATOM 721 N N . GLU A 1 90 ? 17.889 -2.026 -21.920 1.00 95.56 90 GLU A N 1
ATOM 722 C CA . GLU A 1 90 ? 17.602 -3.304 -21.261 1.00 95.56 90 GLU A CA 1
ATOM 723 C C . GLU A 1 90 ? 17.949 -3.266 -19.765 1.00 95.56 90 GLU A C 1
ATOM 725 O O . GLU A 1 90 ? 17.149 -3.688 -18.929 1.00 95.56 90 GLU A O 1
ATOM 730 N N . ALA A 1 91 ? 19.082 -2.663 -19.390 1.00 96.12 91 ALA A N 1
ATOM 731 C CA . ALA A 1 91 ? 19.441 -2.476 -17.984 1.00 96.12 91 ALA A CA 1
ATOM 732 C C . ALA A 1 91 ? 18.397 -1.632 -17.226 1.00 96.12 91 ALA A C 1
ATOM 734 O O . ALA A 1 91 ? 17.989 -1.985 -16.117 1.00 96.12 91 ALA A O 1
ATOM 735 N N . LEU A 1 92 ? 17.915 -0.543 -17.836 1.00 95.94 92 LEU A N 1
ATOM 736 C CA . LEU A 1 92 ? 16.854 0.296 -17.273 1.00 95.94 92 LEU A CA 1
ATOM 737 C C . LEU A 1 92 ? 15.529 -0.460 -17.160 1.00 95.94 92 LEU A C 1
ATOM 739 O O . LEU A 1 92 ? 14.838 -0.325 -16.152 1.00 95.94 92 LEU A O 1
ATOM 743 N N . ARG A 1 93 ? 15.186 -1.286 -18.152 1.00 95.25 93 ARG A N 1
ATOM 744 C CA . ARG A 1 93 ? 13.988 -2.129 -18.131 1.00 95.25 93 ARG A CA 1
ATOM 745 C C . ARG A 1 93 ? 14.003 -3.100 -16.952 1.00 95.25 93 ARG A C 1
ATOM 747 O O . ARG A 1 93 ? 13.034 -3.171 -16.195 1.00 95.25 93 ARG A O 1
ATOM 754 N N . VAL A 1 94 ? 15.114 -3.810 -16.760 1.00 95.94 94 VAL A N 1
ATOM 755 C CA . VAL A 1 94 ? 15.306 -4.712 -15.616 1.00 95.94 94 VAL A CA 1
ATOM 756 C C . VAL A 1 94 ? 15.205 -3.933 -14.304 1.00 95.94 94 VAL A C 1
ATOM 758 O O . VAL A 1 94 ? 14.465 -4.340 -13.407 1.00 95.94 94 VAL A O 1
ATOM 761 N N . LEU A 1 95 ? 15.866 -2.777 -14.206 1.00 95.81 95 LEU A N 1
ATOM 762 C CA . LEU A 1 95 ? 15.827 -1.937 -13.009 1.00 95.81 95 LEU A CA 1
ATOM 763 C C . LEU A 1 95 ? 14.403 -1.466 -12.667 1.00 95.81 95 LEU A C 1
ATOM 765 O O . LEU A 1 95 ? 14.000 -1.544 -11.507 1.00 95.81 95 LEU A O 1
ATOM 769 N N . ILE A 1 96 ? 13.624 -1.024 -13.661 1.00 94.94 96 ILE A N 1
ATOM 770 C CA . ILE A 1 96 ? 12.219 -0.613 -13.496 1.00 94.94 96 ILE A CA 1
ATOM 771 C C . ILE A 1 96 ? 11.374 -1.769 -12.947 1.00 94.94 96 ILE A C 1
ATOM 773 O O . ILE A 1 96 ? 10.558 -1.563 -12.045 1.00 94.94 96 ILE A O 1
ATOM 777 N N . ARG A 1 97 ? 11.571 -2.992 -13.454 1.00 94.81 97 ARG A N 1
ATOM 778 C CA . ARG A 1 97 ? 10.844 -4.184 -12.988 1.00 94.81 97 ARG A CA 1
ATOM 779 C C . ARG A 1 97 ? 11.208 -4.550 -11.557 1.00 94.81 97 ARG A C 1
ATOM 781 O O . ARG A 1 97 ? 10.311 -4.751 -10.741 1.00 94.81 97 ARG A O 1
ATOM 788 N N . VAL A 1 98 ? 12.502 -4.574 -11.237 1.00 95.31 98 VAL A N 1
ATOM 789 C CA . VAL A 1 98 ? 12.989 -4.843 -9.875 1.00 95.31 98 VAL A CA 1
ATOM 790 C C . VAL A 1 98 ? 12.415 -3.822 -8.896 1.00 95.31 98 VAL A C 1
ATOM 792 O O . VAL A 1 98 ? 11.834 -4.210 -7.884 1.00 95.31 98 VAL A O 1
ATOM 795 N N . LYS A 1 99 ? 12.485 -2.527 -9.227 1.00 94.44 99 LYS A N 1
ATOM 796 C CA . LYS A 1 99 ? 11.958 -1.457 -8.371 1.00 94.44 99 LYS A CA 1
ATOM 797 C C . LYS A 1 99 ? 10.440 -1.519 -8.202 1.00 94.44 99 LYS A C 1
ATOM 799 O O . LYS A 1 99 ? 9.945 -1.261 -7.110 1.00 94.44 99 LYS A O 1
ATOM 804 N N . ASN A 1 100 ? 9.699 -1.917 -9.236 1.00 92.94 100 ASN A N 1
ATOM 805 C CA . ASN A 1 100 ? 8.256 -2.144 -9.123 1.00 92.94 100 ASN A CA 1
ATOM 806 C C . ASN A 1 100 ? 7.902 -3.281 -8.161 1.00 92.94 100 ASN A C 1
ATOM 808 O O . ASN A 1 100 ? 6.981 -3.134 -7.359 1.00 92.94 100 ASN A O 1
ATOM 812 N N . VAL A 1 101 ? 8.604 -4.414 -8.247 1.00 93.38 101 VAL A N 1
ATOM 813 C CA . VAL A 1 101 ? 8.369 -5.562 -7.357 1.00 93.38 101 VAL A CA 1
ATOM 814 C C . VAL A 1 101 ? 8.761 -5.219 -5.921 1.00 93.38 101 VAL A C 1
ATOM 816 O O . VAL A 1 101 ? 8.051 -5.582 -4.986 1.00 93.38 101 VAL A O 1
ATOM 819 N N . GLU A 1 102 ? 9.871 -4.504 -5.740 1.00 93.88 102 GLU A N 1
ATOM 820 C CA . GLU A 1 102 ? 10.334 -4.037 -4.433 1.00 93.88 102 GLU A CA 1
ATOM 821 C C . GLU A 1 102 ? 9.304 -3.109 -3.773 1.00 93.88 102 GLU A C 1
ATOM 823 O O . GLU A 1 102 ? 8.908 -3.361 -2.636 1.00 93.88 102 GLU A O 1
ATOM 828 N N . SER A 1 103 ? 8.806 -2.108 -4.507 1.00 92.12 103 SER A N 1
ATOM 829 C CA . SER A 1 103 ? 7.793 -1.166 -4.014 1.00 92.12 103 SER A CA 1
ATOM 830 C C . SER A 1 103 ? 6.492 -1.875 -3.607 1.00 92.12 103 SER A C 1
ATOM 832 O O . SER A 1 103 ? 5.968 -1.635 -2.520 1.00 92.12 103 SER A O 1
ATOM 834 N N . PHE A 1 104 ? 6.020 -2.837 -4.413 1.00 90.75 104 PHE A N 1
ATOM 835 C CA . PHE A 1 104 ? 4.850 -3.657 -4.071 1.00 90.75 104 PHE A CA 1
ATOM 836 C C . PHE A 1 104 ? 5.048 -4.440 -2.768 1.00 90.75 104 PHE A C 1
ATOM 838 O O . PHE A 1 104 ? 4.215 -4.375 -1.863 1.00 90.75 104 PHE A O 1
ATOM 845 N N . LYS A 1 105 ? 6.172 -5.160 -2.650 1.00 91.62 105 LYS A N 1
ATOM 846 C CA . LYS A 1 105 ? 6.481 -5.954 -1.453 1.00 91.62 105 LYS A CA 1
ATOM 847 C C . LYS A 1 105 ? 6.602 -5.077 -0.211 1.00 91.62 105 LYS A C 1
ATOM 849 O O . LYS A 1 105 ? 6.099 -5.453 0.844 1.00 91.62 105 LYS A O 1
ATOM 854 N N . GLN A 1 106 ? 7.246 -3.916 -0.323 1.00 90.94 106 GLN A N 1
ATOM 855 C CA . GLN A 1 106 ? 7.385 -2.977 0.789 1.00 90.94 106 GLN A CA 1
ATOM 856 C C . GLN A 1 106 ? 6.029 -2.439 1.249 1.00 90.94 106 GLN A C 1
ATOM 858 O O . GLN A 1 106 ? 5.769 -2.434 2.451 1.00 90.94 106 GLN A O 1
ATOM 863 N N . ALA A 1 107 ? 5.144 -2.067 0.320 1.00 87.94 107 ALA A N 1
ATOM 864 C CA . ALA A 1 107 ? 3.792 -1.635 0.660 1.00 87.94 107 ALA A CA 1
ATOM 865 C C . ALA A 1 107 ? 2.996 -2.750 1.357 1.00 87.94 107 ALA A C 1
ATOM 867 O O . ALA A 1 107 ? 2.406 -2.519 2.410 1.00 87.94 107 ALA A O 1
ATOM 868 N N . GLN A 1 108 ? 3.052 -3.982 0.839 1.00 87.00 108 GLN A N 1
ATOM 869 C CA . GLN A 1 108 ? 2.368 -5.128 1.444 1.00 87.00 108 GLN A CA 1
ATOM 870 C C . GLN A 1 108 ? 2.893 -5.441 2.856 1.00 87.00 108 GLN A C 1
ATOM 872 O O . GLN A 1 108 ? 2.106 -5.689 3.770 1.00 87.00 108 GLN A O 1
ATOM 877 N N . LEU A 1 109 ? 4.212 -5.397 3.064 1.00 88.62 109 LEU A N 1
ATOM 878 C CA . LEU A 1 109 ? 4.823 -5.618 4.377 1.00 88.62 109 LEU A CA 1
ATOM 879 C C . LEU A 1 109 ? 4.497 -4.491 5.363 1.00 88.62 109 LEU A C 1
ATOM 881 O O . LEU A 1 109 ? 4.174 -4.770 6.516 1.00 88.62 109 LEU A O 1
ATOM 885 N N . SER A 1 110 ? 4.552 -3.231 4.923 1.00 86.50 110 SER A N 1
ATOM 886 C CA . SER A 1 110 ? 4.173 -2.066 5.735 1.00 86.50 110 SER A CA 1
ATOM 887 C C . SER A 1 110 ? 2.710 -2.155 6.172 1.00 86.50 110 SER A C 1
ATOM 889 O O . SER A 1 110 ? 2.403 -2.009 7.356 1.00 86.50 110 SER A O 1
ATOM 891 N N . TRP A 1 111 ? 1.817 -2.513 5.250 1.00 84.12 111 TRP A N 1
ATOM 892 C CA . TRP A 1 111 ? 0.412 -2.767 5.539 1.00 84.12 111 TRP A CA 1
ATOM 893 C C . TRP A 1 111 ? 0.211 -3.868 6.590 1.00 84.12 111 TRP A C 1
ATOM 895 O O . TRP A 1 111 ? -0.491 -3.675 7.589 1.00 84.12 111 TRP A O 1
ATOM 905 N N . GLN A 1 112 ? 0.842 -5.029 6.391 1.00 84.88 112 GLN A N 1
ATOM 906 C CA . GLN A 1 112 ? 0.732 -6.171 7.302 1.00 84.88 112 GLN A CA 1
ATOM 907 C C . GLN A 1 112 ? 1.298 -5.854 8.689 1.00 84.88 112 GLN A C 1
ATOM 909 O O . GLN A 1 112 ? 0.702 -6.228 9.700 1.00 84.88 112 GLN A O 1
ATOM 914 N N . ASN A 1 113 ? 2.431 -5.152 8.753 1.00 85.88 113 ASN A N 1
ATOM 915 C CA . ASN A 1 113 ? 3.064 -4.776 10.011 1.00 85.88 113 ASN A CA 1
ATOM 916 C C . ASN A 1 113 ? 2.224 -3.757 10.785 1.00 85.88 113 ASN A C 1
ATOM 918 O O . ASN A 1 113 ? 1.981 -3.983 11.968 1.00 85.88 113 ASN A O 1
ATOM 922 N N . GLY A 1 114 ? 1.721 -2.700 10.140 1.00 81.75 114 GLY A N 1
ATOM 923 C CA . GLY A 1 114 ? 0.844 -1.738 10.814 1.00 81.75 114 GLY A CA 1
ATOM 924 C C . GLY A 1 114 ? -0.465 -2.367 11.283 1.00 81.75 114 GLY A C 1
ATOM 925 O O . GLY A 1 114 ? -0.896 -2.121 12.406 1.00 81.75 114 GLY A O 1
ATOM 926 N N . THR A 1 115 ? -1.029 -3.283 10.490 1.00 79.06 115 THR A N 1
ATOM 927 C CA . THR A 1 115 ? -2.188 -4.084 10.911 1.00 79.06 115 THR A CA 1
ATOM 928 C C . THR A 1 115 ? -1.862 -4.910 12.155 1.00 79.06 115 THR A C 1
ATOM 930 O O . THR A 1 115 ? -2.610 -4.888 13.127 1.00 79.06 115 THR A O 1
ATOM 933 N N . ARG A 1 116 ? -0.716 -5.601 12.174 1.00 81.44 116 ARG A N 1
ATOM 934 C CA . ARG A 1 116 ? -0.285 -6.399 13.330 1.00 81.44 116 ARG A CA 1
ATOM 935 C C . ARG A 1 116 ? -0.072 -5.546 14.583 1.00 81.44 116 ARG A C 1
ATOM 937 O O . ARG A 1 116 ? -0.404 -6.011 15.668 1.00 81.44 116 ARG A O 1
ATOM 944 N N . MET A 1 117 ? 0.487 -4.342 14.455 1.00 80.00 117 MET A N 1
ATOM 945 C CA . MET A 1 117 ? 0.702 -3.444 15.597 1.00 80.00 117 MET A CA 1
ATOM 946 C C . MET A 1 117 ? -0.623 -2.965 16.192 1.00 80.00 117 MET A C 1
ATOM 948 O O . MET A 1 117 ? -0.832 -3.144 17.387 1.00 80.00 117 MET A O 1
ATOM 952 N N . ALA A 1 118 ? -1.552 -2.4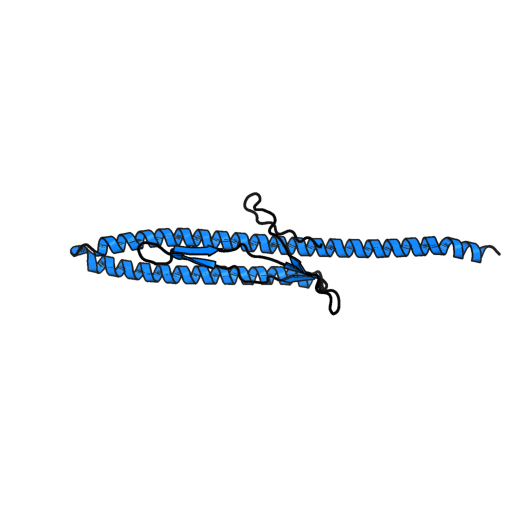86 15.362 1.00 75.50 118 ALA A N 1
ATOM 953 C CA . ALA A 1 118 ? -2.866 -2.046 15.834 1.00 75.50 118 ALA A CA 1
ATOM 954 C C . ALA A 1 118 ? -3.667 -3.183 16.498 1.00 75.50 118 ALA A C 1
ATOM 956 O O . ALA A 1 118 ? -4.347 -2.977 17.499 1.00 75.50 118 ALA A O 1
ATOM 957 N N . LEU A 1 119 ? -3.556 -4.414 15.980 1.00 74.56 119 LEU A N 1
ATOM 958 C CA . LEU A 1 119 ? -4.182 -5.586 16.602 1.00 74.56 119 LEU A CA 1
ATOM 959 C C . LEU A 1 119 ? -3.594 -5.909 17.983 1.00 74.56 119 LEU A C 1
ATOM 961 O O . LEU A 1 119 ? -4.337 -6.323 18.873 1.00 74.56 119 LEU A O 1
ATOM 965 N N . LYS A 1 120 ? -2.279 -5.733 18.168 1.00 75.31 120 LYS A N 1
ATOM 966 C CA . LYS A 1 120 ? -1.619 -5.954 19.464 1.00 75.31 120 LYS A CA 1
ATOM 967 C C . LYS A 1 120 ? -2.038 -4.923 20.510 1.00 75.31 120 LYS A C 1
ATOM 969 O O . LYS A 1 120 ? -2.236 -5.310 21.656 1.00 75.31 120 LYS A O 1
ATOM 974 N N . GLU A 1 121 ? -2.184 -3.656 20.124 1.00 71.25 121 GLU A N 1
ATOM 975 C CA . GLU A 1 121 ? -2.633 -2.586 21.030 1.00 71.25 121 GLU A CA 1
ATOM 976 C C . GLU A 1 121 ? -4.016 -2.896 21.618 1.00 71.25 121 GLU A C 1
ATOM 978 O O . GLU A 1 121 ? -4.214 -2.799 22.825 1.00 71.25 121 GLU A O 1
ATOM 983 N N . ILE A 1 122 ? -4.945 -3.389 20.795 1.00 69.81 122 ILE A N 1
ATOM 984 C CA . ILE A 1 122 ? -6.301 -3.724 21.257 1.00 69.81 122 ILE A CA 1
ATOM 985 C C . ILE A 1 122 ? -6.311 -4.957 22.159 1.00 69.81 122 ILE A C 1
ATOM 987 O O . ILE A 1 122 ? -6.949 -4.942 23.209 1.00 69.81 122 ILE A O 1
ATOM 991 N N . GLN A 1 123 ? -5.591 -6.019 21.781 1.00 67.94 123 GLN A N 1
ATOM 992 C CA . GLN A 1 123 ? -5.546 -7.256 22.572 1.00 67.94 123 GLN A CA 1
ATOM 993 C C . GLN A 1 123 ? -4.926 -7.060 23.964 1.00 67.94 123 GLN A C 1
ATOM 995 O O . GLN A 1 123 ? -5.229 -7.839 24.866 1.00 67.94 123 GLN A O 1
ATOM 1000 N N . GLY A 1 124 ? -4.057 -6.058 24.134 1.00 64.12 124 GLY A N 1
ATOM 1001 C CA . GLY A 1 124 ? -3.417 -5.752 25.413 1.00 64.12 124 GLY A CA 1
ATOM 1002 C C . GLY A 1 124 ? -4.318 -5.021 26.410 1.00 64.12 124 GLY A C 1
ATOM 1003 O O . GLY A 1 124 ? -4.125 -5.183 27.613 1.00 64.12 124 GLY A O 1
ATOM 1004 N N . GLU A 1 125 ? -5.299 -4.247 25.935 1.00 64.06 125 GLU A N 1
ATOM 1005 C CA . GLU A 1 125 ? -6.111 -3.372 26.793 1.00 64.06 125 GLU A CA 1
ATOM 1006 C C . GLU A 1 125 ? -7.580 -3.797 26.923 1.00 64.06 125 GLU A C 1
ATOM 1008 O O . GLU A 1 125 ? -8.193 -3.539 27.960 1.00 64.06 125 GLU A O 1
ATOM 1013 N N . VAL A 1 126 ? -8.156 -4.469 25.916 1.00 62.12 126 VAL A N 1
ATOM 1014 C CA . VAL A 1 126 ? -9.583 -4.826 25.912 1.00 62.12 126 VAL A CA 1
ATOM 1015 C C . VAL A 1 126 ? -9.801 -6.233 25.352 1.00 62.12 126 VAL A C 1
ATOM 1017 O O . VAL A 1 126 ? -9.622 -6.492 24.166 1.00 62.12 126 VAL A O 1
ATOM 1020 N N . SER A 1 127 ? -10.253 -7.162 26.199 1.00 62.06 127 SER A N 1
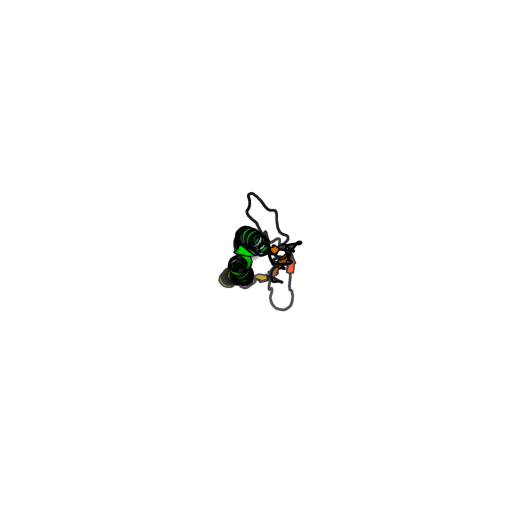ATOM 1021 C CA . SER A 1 127 ? -10.538 -8.551 25.804 1.00 62.06 127 SER A CA 1
ATOM 1022 C C . SER A 1 127 ? -11.836 -8.723 24.998 1.00 62.06 127 SER A C 1
ATOM 1024 O O . SER A 1 127 ? -11.986 -9.728 24.302 1.00 62.06 127 SER A O 1
ATOM 1026 N N . SER A 1 128 ? -12.755 -7.754 25.064 1.00 60.56 128 SER A N 1
ATOM 1027 C CA . SER A 1 128 ? -14.085 -7.777 24.432 1.00 60.56 128 SER A CA 1
ATOM 1028 C C . SER A 1 128 ? -14.155 -7.122 23.047 1.00 60.56 128 SER A C 1
ATOM 1030 O O . SER A 1 128 ? -15.203 -7.162 22.406 1.00 60.56 128 SER A O 1
ATOM 1032 N N . ALA A 1 129 ? -13.066 -6.532 22.547 1.00 60.91 129 ALA A N 1
ATOM 1033 C CA . ALA A 1 129 ? -13.060 -5.827 21.268 1.00 60.91 129 ALA A CA 1
ATOM 1034 C C . ALA A 1 129 ? -11.932 -6.315 20.353 1.00 60.91 129 ALA A C 1
ATOM 1036 O O . ALA A 1 129 ? -10.837 -6.652 20.800 1.00 60.91 129 ALA A O 1
ATOM 1037 N N . ARG A 1 130 ? -12.193 -6.365 19.045 1.00 64.50 130 ARG A N 1
ATOM 1038 C CA . ARG A 1 130 ? -11.202 -6.681 18.011 1.00 64.50 130 ARG A CA 1
ATOM 1039 C C . ARG A 1 130 ? -11.373 -5.741 16.827 1.00 64.50 130 ARG A C 1
ATOM 1041 O O . ARG A 1 130 ? -12.483 -5.496 16.369 1.00 64.50 130 ARG A O 1
ATOM 1048 N N . LEU A 1 131 ? -10.267 -5.263 16.270 1.00 65.81 131 LEU A N 1
ATOM 1049 C CA . LEU A 1 131 ? -10.282 -4.730 14.911 1.00 65.81 131 LEU A CA 1
ATOM 1050 C C . LEU A 1 131 ? -10.091 -5.880 13.927 1.00 65.81 131 LEU A C 1
ATOM 1052 O O . LEU A 1 131 ? -9.304 -6.791 14.165 1.00 65.81 131 LEU A O 1
ATOM 1056 N N . VAL A 1 132 ? -10.798 -5.835 12.807 1.00 64.75 132 VAL A N 1
ATOM 1057 C CA . VAL A 1 132 ? -10.607 -6.758 11.692 1.00 64.75 132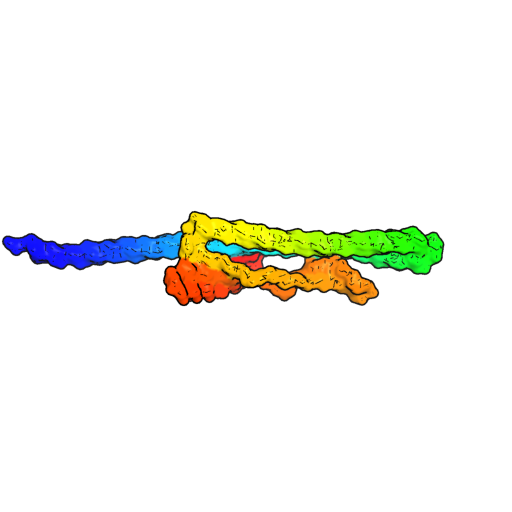 VAL A CA 1
ATOM 1058 C C . VAL A 1 132 ? -10.436 -5.935 10.426 1.00 64.75 132 VAL A C 1
ATOM 1060 O O . VAL A 1 132 ? -11.307 -5.162 10.031 1.00 64.75 132 VAL A O 1
ATOM 1063 N N . ARG A 1 133 ? -9.290 -6.104 9.765 1.00 66.75 133 ARG A N 1
ATOM 1064 C CA . ARG A 1 133 ? -9.088 -5.607 8.403 1.00 66.75 133 ARG A CA 1
ATOM 1065 C C . ARG A 1 133 ? -9.407 -6.749 7.460 1.00 66.75 133 ARG A C 1
ATOM 1067 O O . ARG A 1 133 ? -8.740 -7.778 7.505 1.00 66.75 133 ARG A O 1
ATOM 1074 N N . VAL A 1 134 ? -10.465 -6.582 6.677 1.00 58.28 134 VAL A N 1
ATOM 1075 C CA . VAL A 1 134 ? -11.039 -7.684 5.897 1.00 58.28 134 VAL A CA 1
ATOM 1076 C C . VAL A 1 134 ? -10.153 -8.020 4.696 1.00 58.28 134 VAL A C 1
ATOM 1078 O O . VAL A 1 134 ? -10.079 -9.181 4.311 1.00 58.28 134 VAL A O 1
ATOM 1081 N N . GLU A 1 135 ? -9.431 -7.041 4.133 1.00 64.12 135 GLU A N 1
ATOM 1082 C CA . GLU A 1 135 ? -8.704 -7.232 2.875 1.00 64.12 135 GLU A CA 1
ATOM 1083 C C . GLU A 1 135 ? -7.379 -6.461 2.819 1.00 64.12 135 GLU A C 1
ATOM 1085 O O . GLU A 1 135 ? -7.201 -5.409 3.437 1.00 64.12 135 GLU A O 1
ATOM 1090 N N . THR A 1 136 ? -6.431 -7.009 2.053 1.00 66.38 136 THR A N 1
ATOM 1091 C CA . THR A 1 136 ? -5.236 -6.266 1.630 1.00 66.38 136 THR A CA 1
ATOM 1092 C C . THR A 1 136 ? -5.691 -5.195 0.636 1.00 66.38 136 THR A C 1
ATOM 1094 O O . THR A 1 136 ? -6.514 -5.515 -0.222 1.00 66.38 136 THR A O 1
ATOM 1097 N N . PRO A 1 137 ? -5.193 -3.949 0.710 1.00 71.56 137 PRO A N 1
ATOM 1098 C CA . PRO A 1 137 ? -5.591 -2.896 -0.210 1.00 71.56 137 PRO A CA 1
ATOM 1099 C C . PRO A 1 137 ? -5.364 -3.347 -1.649 1.00 71.56 137 PRO A C 1
ATOM 1101 O O . PRO A 1 137 ? -4.282 -3.825 -2.000 1.00 71.56 137 PRO A O 1
ATOM 1104 N N . ALA A 1 138 ? -6.389 -3.1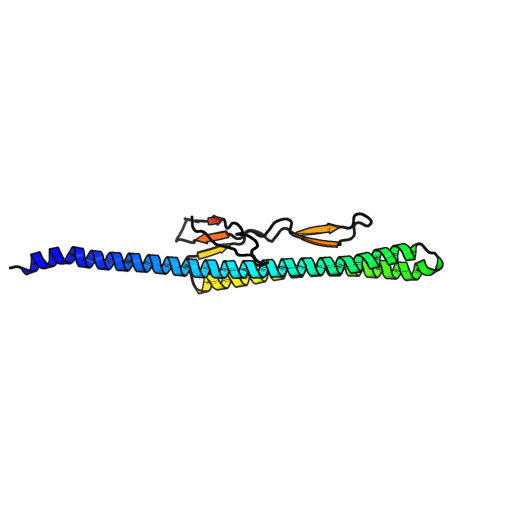92 -2.480 1.00 80.00 138 ALA A N 1
ATOM 1105 C CA . ALA A 1 138 ? -6.287 -3.524 -3.885 1.00 80.00 138 ALA A CA 1
ATOM 1106 C C . ALA A 1 138 ? -5.361 -2.504 -4.576 1.00 80.00 138 ALA A C 1
ATOM 1108 O O . ALA A 1 138 ? -5.587 -1.289 -4.544 1.00 80.00 138 ALA A O 1
ATOM 1109 N N . LEU A 1 139 ? -4.271 -3.016 -5.153 1.00 85.12 139 LEU A N 1
ATOM 1110 C CA . LEU A 1 139 ? -3.279 -2.242 -5.891 1.00 85.12 139 LEU A CA 1
ATOM 1111 C C . LEU A 1 139 ? -3.351 -2.616 -7.369 1.00 85.12 139 LEU A C 1
ATOM 1113 O O . LEU A 1 139 ? -3.222 -3.784 -7.732 1.00 85.12 139 LEU A O 1
ATOM 1117 N N . THR A 1 140 ? -3.484 -1.615 -8.230 1.00 89.62 140 THR A N 1
ATOM 1118 C CA . THR A 1 140 ? -3.334 -1.772 -9.678 1.00 89.62 140 THR A CA 1
ATOM 1119 C C . THR A 1 140 ? -2.002 -1.238 -10.149 1.00 89.62 140 THR A C 1
ATOM 1121 O O . THR A 1 140 ? -1.547 -0.175 -9.725 1.00 89.62 140 THR A O 1
ATOM 1124 N N . GLN A 1 141 ? -1.399 -1.969 -11.076 1.00 91.44 141 GLN A N 1
ATOM 1125 C CA . GLN A 1 141 ? -0.192 -1.541 -11.753 1.00 91.44 141 GLN A CA 1
ATOM 1126 C C . GLN A 1 141 ? -0.540 -0.517 -12.837 1.00 91.44 141 GLN A C 1
ATOM 1128 O O . GLN A 1 141 ? -1.291 -0.816 -13.766 1.00 91.44 141 GLN A O 1
ATOM 1133 N N . THR A 1 142 ? 0.040 0.675 -12.756 1.00 91.69 142 THR A N 1
ATOM 1134 C CA . THR A 1 142 ? -0.051 1.672 -13.826 1.00 91.69 142 THR A CA 1
ATOM 1135 C C . THR A 1 142 ? 0.971 1.328 -14.907 1.00 91.69 142 THR A C 1
ATOM 1137 O O . THR A 1 142 ? 2.126 1.041 -14.595 1.00 91.69 142 THR A O 1
ATOM 1140 N N . ARG A 1 143 ? 0.582 1.360 -16.184 1.00 92.81 143 ARG A N 1
ATOM 1141 C CA . ARG A 1 143 ? 1.464 1.016 -17.312 1.00 92.81 143 ARG A CA 1
ATOM 1142 C C . ARG A 1 143 ? 1.580 2.161 -18.305 1.00 92.81 143 ARG A C 1
ATOM 1144 O O . ARG A 1 143 ? 0.642 2.931 -18.489 1.00 92.81 143 ARG A O 1
ATOM 1151 N N . CYS A 1 144 ? 2.737 2.263 -18.948 1.00 92.44 144 CYS A N 1
ATOM 1152 C CA . CYS A 1 144 ? 2.962 3.213 -20.025 1.00 92.44 144 CYS A CA 1
ATOM 1153 C C . CYS A 1 144 ? 2.159 2.814 -21.266 1.00 92.44 144 CYS A C 1
ATOM 1155 O O . CYS A 1 144 ? 2.229 1.669 -21.703 1.00 92.44 144 CYS A O 1
ATOM 1157 N N . HIS A 1 145 ? 1.446 3.762 -21.873 1.00 92.31 145 HIS A N 1
ATOM 1158 C CA . HIS A 1 145 ? 0.687 3.498 -23.096 1.00 92.31 145 HIS A CA 1
ATOM 1159 C C . HIS A 1 145 ? 1.594 3.159 -24.293 1.00 92.31 145 HIS A C 1
ATOM 1161 O O . HIS A 1 145 ? 1.239 2.326 -25.117 1.00 92.31 145 HIS A O 1
ATOM 1167 N N . SER A 1 146 ? 2.785 3.761 -24.367 1.00 90.81 146 SER A N 1
ATOM 1168 C CA . SER A 1 146 ? 3.688 3.615 -25.516 1.00 90.81 146 SER A CA 1
ATOM 1169 C C . SER A 1 146 ? 4.484 2.310 -25.525 1.00 90.81 146 SER A C 1
ATOM 1171 O O . SER A 1 146 ? 4.778 1.789 -26.593 1.00 90.81 146 SER A O 1
ATOM 1173 N N . CYS A 1 147 ? 4.868 1.785 -24.358 1.00 89.25 147 CYS A N 1
ATOM 1174 C CA . CYS A 1 147 ? 5.758 0.617 -24.275 1.00 89.25 147 CYS A CA 1
ATOM 1175 C C . CYS A 1 147 ? 5.293 -0.467 -23.291 1.00 89.25 147 CYS A C 1
ATOM 1177 O O . CYS A 1 147 ? 6.018 -1.433 -23.064 1.00 89.25 147 CYS A O 1
ATOM 1179 N N . ALA A 1 148 ? 4.115 -0.302 -22.678 1.00 90.75 148 ALA A N 1
ATOM 1180 C CA . ALA A 1 148 ? 3.512 -1.217 -21.705 1.00 90.75 148 ALA A CA 1
ATOM 1181 C C . ALA A 1 148 ? 4.326 -1.492 -20.421 1.00 90.75 148 ALA A C 1
ATOM 1183 O O . ALA A 1 148 ? 3.862 -2.249 -19.565 1.00 90.75 148 ALA A O 1
ATOM 1184 N N . GLU A 1 149 ? 5.496 -0.871 -20.235 1.00 91.69 149 GLU A N 1
ATOM 1185 C CA . GLU A 1 149 ? 6.284 -1.020 -19.009 1.00 91.69 149 GLU A CA 1
ATOM 1186 C C . GLU A 1 149 ? 5.609 -0.350 -17.804 1.00 91.69 149 GLU A C 1
ATOM 1188 O O . GLU A 1 149 ? 4.839 0.608 -17.923 1.00 91.69 149 GLU A O 1
ATOM 1193 N N . SER A 1 150 ? 5.895 -0.891 -16.621 1.00 91.75 150 SER A N 1
ATOM 1194 C CA . SER A 1 150 ? 5.247 -0.486 -15.374 1.00 91.75 150 SER A CA 1
ATOM 1195 C C . SER A 1 150 ? 5.745 0.866 -14.868 1.00 91.75 150 SER A C 1
ATOM 1197 O O . SER A 1 150 ? 6.940 1.061 -14.650 1.00 91.75 150 SER A O 1
ATOM 1199 N N . LEU A 1 151 ? 4.807 1.766 -14.584 1.00 91.00 151 LEU A N 1
ATOM 1200 C CA . LEU A 1 151 ? 5.043 3.100 -14.030 1.00 91.00 151 LEU A CA 1
ATOM 1201 C C . LEU A 1 151 ? 4.957 3.141 -12.501 1.00 91.00 151 LEU A C 1
ATOM 1203 O O . LEU A 1 151 ? 5.279 4.162 -11.899 1.00 91.00 151 LEU A O 1
ATOM 1207 N N . GLY A 1 152 ? 4.524 2.049 -11.874 1.00 91.81 152 GLY A N 1
ATOM 1208 C CA . GLY A 1 152 ? 4.324 1.962 -10.434 1.00 91.81 152 GLY A CA 1
ATOM 1209 C C . GLY A 1 152 ? 2.990 1.321 -10.084 1.00 91.81 152 GLY A C 1
ATOM 1210 O O . GLY A 1 152 ? 2.282 0.789 -10.943 1.00 91.81 152 GLY A O 1
ATOM 1211 N N . TRP A 1 153 ? 2.653 1.411 -8.804 1.00 90.69 153 TRP A N 1
ATOM 1212 C CA . TRP A 1 153 ? 1.406 0.909 -8.246 1.00 90.69 153 TRP A CA 1
ATOM 1213 C C . TRP A 1 153 ? 0.545 2.065 -7.757 1.00 90.69 153 TRP A C 1
ATOM 1215 O O . TRP A 1 153 ? 1.055 3.064 -7.251 1.00 90.69 153 TRP A O 1
ATOM 1225 N N . GLN A 1 154 ? -0.763 1.901 -7.889 1.00 87.06 154 GLN A N 1
ATOM 1226 C CA . GLN A 1 154 ? -1.765 2.828 -7.392 1.00 87.06 154 GLN A CA 1
ATOM 1227 C C . GLN A 1 154 ? -2.854 2.048 -6.658 1.00 87.06 154 GLN A C 1
ATOM 1229 O O . GLN A 1 154 ? -3.211 0.942 -7.061 1.00 87.06 154 GLN A O 1
ATOM 1234 N N . LEU A 1 155 ? -3.389 2.636 -5.591 1.00 82.88 155 LEU A N 1
ATOM 1235 C CA . LEU A 1 155 ? -4.558 2.114 -4.887 1.00 82.88 155 LEU A CA 1
ATOM 1236 C C . LEU A 1 155 ? -5.810 2.250 -5.755 1.00 82.88 155 LEU A C 1
ATOM 1238 O O . LEU A 1 155 ? -6.112 3.346 -6.224 1.00 82.88 155 LEU A O 1
ATOM 1242 N N . THR A 1 156 ? -6.546 1.154 -5.940 1.00 77.94 156 THR A N 1
ATOM 1243 C CA . THR A 1 156 ? -7.865 1.182 -6.601 1.00 77.94 156 THR A CA 1
ATOM 1244 C C . THR A 1 156 ? -8.981 1.563 -5.653 1.00 77.94 156 THR A C 1
ATOM 1246 O O . THR A 1 156 ? -9.967 2.167 -6.060 1.00 77.94 156 THR A O 1
ATOM 1249 N N . SER A 1 157 ? -8.836 1.189 -4.389 1.00 72.06 157 SER A N 1
ATOM 1250 C CA . SER A 1 157 ? -9.791 1.488 -3.339 1.00 72.06 157 SER A CA 1
ATOM 1251 C C . SER A 1 157 ? -9.039 1.875 -2.083 1.00 72.06 157 SER A C 1
ATOM 1253 O O . SER A 1 157 ? -7.935 1.392 -1.809 1.00 72.06 157 SER A O 1
ATOM 1255 N N . LEU A 1 158 ? -9.645 2.784 -1.324 1.00 68.69 158 LEU A N 1
ATOM 1256 C CA . LEU A 1 158 ? -9.134 3.083 -0.006 1.00 68.69 158 LEU A CA 1
ATOM 1257 C C . LEU A 1 158 ? -9.316 1.853 0.888 1.00 68.69 158 LEU A C 1
ATOM 1259 O O . LEU A 1 158 ? -10.332 1.154 0.788 1.00 68.69 158 LEU A O 1
ATOM 1263 N N . PRO A 1 159 ? -8.339 1.586 1.755 1.00 66.62 159 PRO A N 1
ATOM 1264 C CA . PRO A 1 159 ? -8.427 0.452 2.638 1.00 66.62 159 PRO A CA 1
ATOM 1265 C C . PRO A 1 159 ? -9.613 0.556 3.603 1.00 66.62 159 PRO A C 1
ATOM 1267 O O . PRO A 1 159 ? -9.839 1.593 4.222 1.00 66.62 159 PRO A O 1
ATOM 1270 N N . GLN A 1 160 ? -10.367 -0.535 3.747 1.00 63.94 160 GLN A N 1
ATOM 1271 C CA . GLN A 1 160 ? -11.484 -0.609 4.688 1.00 63.94 160 GLN A CA 1
ATOM 1272 C C . GLN A 1 160 ? -11.048 -1.284 5.989 1.00 63.94 160 GLN A C 1
ATOM 1274 O O . GLN A 1 160 ? -10.429 -2.350 5.990 1.00 63.94 160 GLN A O 1
ATOM 1279 N N . THR A 1 161 ? -11.414 -0.674 7.110 1.00 62.66 161 THR A N 1
ATOM 1280 C CA . THR A 1 161 ? -11.213 -1.228 8.452 1.00 62.66 161 THR A CA 1
ATOM 1281 C C . THR A 1 161 ? -12.588 -1.567 9.033 1.00 62.66 161 THR A C 1
ATOM 1283 O O . THR A 1 161 ? -13.576 -0.926 8.690 1.00 62.66 161 THR A O 1
ATOM 1286 N N . ARG A 1 162 ? -12.705 -2.607 9.861 1.00 61.66 162 ARG A N 1
ATOM 1287 C CA . ARG A 1 162 ? -13.944 -2.922 10.588 1.00 61.66 162 ARG A CA 1
ATOM 1288 C C . ARG A 1 162 ? -13.630 -3.144 12.060 1.00 61.66 162 ARG A C 1
ATOM 1290 O O . ARG A 1 162 ? -12.590 -3.718 12.381 1.00 61.66 162 ARG A O 1
ATOM 1297 N N . SER A 1 163 ? -14.517 -2.709 12.945 1.00 59.31 163 SER A N 1
ATOM 1298 C CA . SER A 1 163 ? -14.505 -3.115 14.351 1.00 59.31 163 SER A CA 1
ATOM 1299 C C . SER A 1 163 ? -15.473 -4.272 14.551 1.00 59.31 163 SER A C 1
ATOM 1301 O O . SER A 1 163 ? -16.573 -4.286 14.002 1.00 59.31 163 SER A O 1
ATOM 1303 N N . GLN A 1 164 ? -15.046 -5.264 15.321 1.00 59.41 164 GLN A N 1
ATOM 1304 C CA . GLN A 1 164 ? -15.876 -6.360 15.792 1.00 59.41 164 GLN A CA 1
ATOM 1305 C C . GLN A 1 164 ? -15.825 -6.373 17.316 1.00 59.41 164 GLN A C 1
ATOM 1307 O O . GLN A 1 164 ? -14.762 -6.559 17.911 1.00 59.41 164 GLN A O 1
ATOM 1312 N N . LEU A 1 165 ? -16.978 -6.189 17.950 1.00 56.34 165 LEU A N 1
ATOM 1313 C CA . LEU A 1 165 ? -17.133 -6.497 19.367 1.00 56.34 165 LEU A CA 1
ATOM 1314 C C . LEU A 1 165 ? -17.303 -8.013 19.494 1.00 56.34 165 LEU A C 1
ATOM 1316 O O . LEU A 1 165 ? -18.125 -8.617 18.804 1.00 56.34 165 LEU A O 1
ATOM 1320 N N . VAL A 1 166 ? -16.474 -8.634 20.328 1.00 54.38 166 VAL A N 1
ATOM 1321 C CA . VAL A 1 166 ? -16.565 -10.059 20.648 1.00 54.38 166 VAL A CA 1
ATOM 1322 C C . VAL A 1 166 ? -17.211 -10.157 22.021 1.00 54.38 166 VAL A C 1
ATOM 1324 O O . VAL A 1 166 ? -16.525 -10.235 23.039 1.00 54.38 166 VAL A O 1
ATOM 1327 N N . GLU A 1 167 ? -18.541 -10.125 22.050 1.00 47.06 167 GLU A N 1
ATOM 1328 C CA . GLU A 1 167 ? -19.292 -10.546 23.231 1.00 47.06 167 GLU A CA 1
ATOM 1329 C C . GLU A 1 167 ? -19.404 -12.075 23.251 1.00 47.06 167 GLU A C 1
ATOM 1331 O O . GLU A 1 167 ? -19.438 -12.734 22.209 1.00 47.06 167 GLU A O 1
ATOM 1336 N N . GLY A 1 168 ? -19.367 -12.651 24.456 1.00 39.06 168 GLY A N 1
ATOM 1337 C CA . GLY A 1 168 ? -19.300 -14.094 24.682 1.00 39.06 168 GLY A CA 1
ATOM 1338 C C . GLY A 1 168 ? -20.294 -14.889 23.828 1.00 39.06 168 GLY A C 1
ATOM 1339 O O . GLY A 1 168 ? -21.490 -14.636 23.863 1.00 39.06 168 GLY A O 1
ATOM 1340 N N . SER A 1 169 ? -19.757 -15.854 23.073 1.00 37.19 169 SER A N 1
ATOM 1341 C CA . SER A 1 169 ? -20.458 -16.878 22.281 1.00 37.19 169 SER A CA 1
ATOM 1342 C C . SER A 1 169 ? -21.725 -16.410 21.538 1.00 37.19 169 SER A C 1
ATOM 1344 O O . SER A 1 169 ? -22.834 -16.581 22.032 1.00 37.19 169 SER A O 1
ATOM 1346 N N . ASN A 1 170 ? -21.532 -15.970 20.287 1.00 36.78 170 ASN A N 1
ATOM 1347 C CA . ASN A 1 170 ? -22.488 -15.974 19.157 1.00 36.78 170 ASN A CA 1
ATOM 1348 C C . ASN A 1 170 ? -23.110 -14.648 18.691 1.00 36.78 170 ASN A C 1
ATOM 1350 O O . ASN A 1 170 ? -23.772 -14.663 17.655 1.00 36.78 170 ASN A O 1
ATOM 1354 N N . THR A 1 171 ? -22.834 -13.501 19.309 1.00 39.12 171 THR A N 1
ATOM 1355 C CA . THR A 1 171 ? -23.225 -12.191 18.748 1.00 39.12 171 THR A CA 1
ATOM 1356 C C . THR A 1 171 ? -22.011 -11.437 18.211 1.00 39.12 171 THR A C 1
ATOM 1358 O O . THR A 1 171 ? -21.274 -10.786 18.943 1.00 39.12 171 THR A O 1
ATOM 1361 N N . GLN A 1 172 ? -21.785 -11.535 16.895 1.00 43.69 172 GLN A N 1
ATOM 1362 C CA . GLN A 1 172 ? -20.850 -10.664 16.179 1.00 43.69 172 GLN A CA 1
ATOM 1363 C C . GLN A 1 172 ? -21.569 -9.369 15.805 1.00 43.69 172 GLN A C 1
ATOM 1365 O O . GLN A 1 172 ? -22.275 -9.318 14.800 1.00 43.69 172 GLN A O 1
ATOM 1370 N N . ILE A 1 173 ? -21.372 -8.313 16.592 1.00 44.97 173 ILE A N 1
ATOM 1371 C CA . ILE A 1 173 ? -21.737 -6.963 16.159 1.00 44.97 173 ILE A CA 1
ATOM 1372 C C . ILE A 1 173 ? -20.540 -6.425 15.377 1.00 44.97 173 ILE A C 1
ATOM 1374 O O . ILE A 1 173 ? -19.496 -6.088 15.943 1.00 44.97 173 ILE A O 1
ATOM 1378 N N . SER A 1 174 ? -20.657 -6.438 14.048 1.00 43.12 174 SER A N 1
ATOM 1379 C CA . SER A 1 174 ? -19.661 -5.860 13.150 1.00 43.12 174 SER A CA 1
ATOM 1380 C C . SER A 1 174 ? -20.122 -4.482 12.704 1.00 43.12 174 SER A C 1
ATOM 1382 O O . SER A 1 174 ? -21.013 -4.380 11.862 1.00 43.12 174 SER A O 1
ATOM 1384 N N . THR A 1 175 ? -19.490 -3.433 13.213 1.00 46.78 175 THR A N 1
ATOM 1385 C CA . THR A 1 175 ? -19.693 -2.086 12.688 1.00 46.78 175 THR A CA 1
ATOM 1386 C C . THR A 1 175 ? -18.720 -1.821 11.548 1.00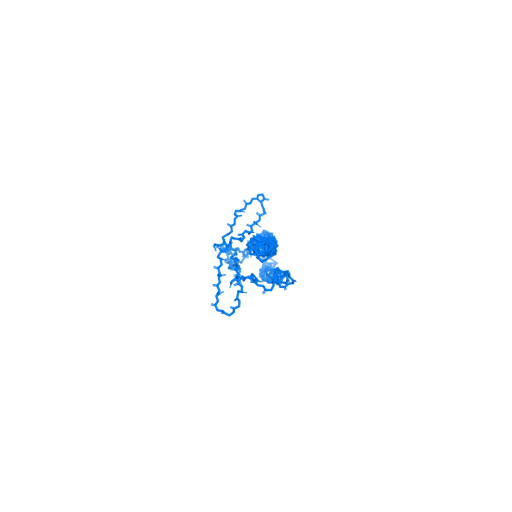 46.78 175 THR A C 1
ATOM 1388 O O . THR A 1 175 ? -17.498 -1.989 11.656 1.00 46.78 175 THR A O 1
ATOM 1391 N N . SER A 1 176 ? -19.279 -1.462 10.392 1.00 42.34 176 SER A N 1
ATOM 1392 C CA . SER A 1 176 ? -18.496 -1.054 9.231 1.00 42.34 176 SER A CA 1
ATOM 1393 C C . SER A 1 176 ? -17.943 0.344 9.453 1.00 42.34 176 SER A C 1
ATOM 1395 O O . SER A 1 176 ? -18.691 1.279 9.724 1.00 42.34 176 SER A O 1
ATOM 1397 N N . VAL A 1 177 ? -16.631 0.499 9.302 1.00 50.28 177 VAL A N 1
ATOM 1398 C CA . VAL A 1 177 ? -15.961 1.782 9.512 1.00 50.28 177 VAL A CA 1
ATOM 1399 C C . VAL A 1 177 ? -15.839 2.459 8.165 1.00 50.28 177 VAL A C 1
ATOM 1401 O O . VAL A 1 177 ? -15.082 2.029 7.293 1.00 50.28 177 VAL A O 1
ATOM 1404 N N . SER A 1 178 ? -16.589 3.534 7.990 1.00 45.94 178 SER A N 1
ATOM 1405 C CA . SER A 1 178 ? -16.396 4.441 6.871 1.00 45.94 178 SER A CA 1
ATOM 1406 C C . SER A 1 178 ? -15.261 5.414 7.184 1.00 45.94 178 SER A C 1
ATOM 1408 O O . SER A 1 178 ? -15.217 6.021 8.254 1.00 45.94 178 SER A O 1
ATOM 1410 N N . ILE A 1 179 ? -14.352 5.574 6.224 1.00 48.03 179 ILE A N 1
ATOM 1411 C CA . ILE A 1 179 ? -13.297 6.592 6.216 1.00 48.03 179 ILE A CA 1
ATOM 1412 C C . ILE A 1 179 ? -13.932 7.963 6.466 1.00 48.03 179 ILE A C 1
ATOM 1414 O O . ILE A 1 179 ? -14.768 8.412 5.682 1.00 48.03 179 ILE A O 1
ATOM 1418 N N . LEU A 1 180 ? -13.524 8.644 7.535 1.00 47.66 180 LEU A N 1
ATOM 1419 C CA . LEU A 1 180 ? -13.971 10.001 7.820 1.00 47.66 180 LEU A CA 1
ATOM 1420 C C . LEU A 1 180 ? -12.898 10.970 7.342 1.00 47.66 180 LEU A C 1
ATOM 1422 O O . LEU A 1 180 ? -12.002 11.311 8.096 1.00 47.66 180 LEU A O 1
ATOM 1426 N N . ARG A 1 181 ? -13.045 11.382 6.074 1.00 46.75 181 ARG A N 1
ATOM 1427 C CA . ARG A 1 181 ? -12.402 12.530 5.406 1.00 46.75 181 ARG A CA 1
ATOM 1428 C C . ARG A 1 181 ? -10.872 12.662 5.524 1.00 46.75 181 ARG A C 1
ATOM 1430 O O . ARG A 1 181 ? -10.247 12.553 6.569 1.00 46.75 181 ARG A O 1
ATOM 1437 N N . GLU A 1 182 ? -10.256 13.038 4.410 1.00 45.41 182 GLU A N 1
ATOM 1438 C CA . GLU A 1 182 ? -8.921 13.627 4.439 1.00 45.41 182 GLU A CA 1
ATOM 1439 C C . GLU A 1 182 ? -9.021 15.055 5.009 1.00 45.41 182 GLU A C 1
ATOM 1441 O O . GLU A 1 182 ? -9.547 15.950 4.352 1.00 45.41 182 GLU A O 1
ATOM 1446 N N . GLU A 1 183 ? -8.531 15.278 6.230 1.00 47.38 183 GLU A N 1
ATOM 1447 C CA . GLU A 1 183 ? -8.362 16.621 6.803 1.00 47.38 183 GLU A CA 1
ATOM 1448 C C . GLU A 1 183 ? -6.868 16.909 6.981 1.00 47.38 183 GLU A C 1
ATOM 1450 O O . GLU A 1 183 ? -6.150 16.176 7.664 1.00 47.38 183 GLU A O 1
ATOM 1455 N N . ASN A 1 184 ? -6.370 17.981 6.352 1.00 51.50 184 ASN A N 1
ATOM 1456 C CA . ASN A 1 184 ? -4.969 18.421 6.444 1.00 51.50 184 ASN A CA 1
ATOM 1457 C C . ASN A 1 184 ? -3.935 17.318 6.117 1.00 51.50 184 ASN A C 1
ATOM 1459 O O . ASN A 1 184 ? -2.872 17.237 6.738 1.00 51.50 184 ASN A O 1
ATOM 1463 N N . GLY A 1 185 ? -4.255 16.432 5.167 1.00 54.94 185 GLY A N 1
ATOM 1464 C CA . GLY A 1 185 ? -3.394 15.315 4.766 1.00 54.94 185 GLY A CA 1
ATOM 1465 C C . GLY A 1 185 ? -3.272 14.197 5.809 1.00 54.94 185 GLY A C 1
ATOM 1466 O O . GLY A 1 185 ? -2.365 13.366 5.700 1.00 54.94 185 GLY A O 1
ATOM 1467 N N . LYS A 1 186 ? -4.140 14.170 6.828 1.00 51.91 186 LYS A N 1
ATOM 1468 C CA . LYS A 1 186 ? -4.267 13.074 7.796 1.00 51.91 186 LYS A CA 1
ATOM 1469 C C . LYS A 1 186 ? -5.533 12.280 7.489 1.00 51.91 186 LYS A C 1
ATOM 1471 O O . LYS A 1 186 ? -6.588 12.855 7.235 1.00 51.91 186 LYS A O 1
ATOM 1476 N N . TRP A 1 187 ? -5.407 10.957 7.491 1.00 58.56 187 TRP A N 1
ATOM 1477 C CA . TRP A 1 187 ? -6.540 10.046 7.365 1.00 58.56 187 TRP A CA 1
ATOM 1478 C C . TRP A 1 187 ? -6.969 9.645 8.772 1.00 58.56 187 TRP A C 1
ATOM 1480 O O . TRP A 1 187 ? -6.196 9.004 9.486 1.00 58.56 187 TRP A O 1
ATOM 1490 N N . ASN A 1 188 ? -8.171 10.054 9.176 1.00 56.31 188 ASN A N 1
ATOM 1491 C CA . ASN A 1 188 ? -8.736 9.699 10.471 1.00 56.31 188 ASN A CA 1
ATOM 1492 C C . ASN A 1 188 ? -9.809 8.624 10.266 1.00 56.31 188 ASN A C 1
ATOM 1494 O O . ASN A 1 188 ? -10.836 8.850 9.628 1.00 56.31 188 ASN A O 1
ATOM 1498 N N . TYR A 1 189 ? -9.573 7.437 10.816 1.00 60.50 189 TYR A N 1
ATOM 1499 C CA . TYR A 1 189 ? -10.631 6.447 10.985 1.00 60.50 189 TYR A CA 1
ATOM 1500 C C . TYR A 1 189 ? -11.327 6.735 12.317 1.00 60.50 189 TYR A C 1
ATOM 1502 O O . TYR A 1 189 ? -10.651 6.870 13.334 1.00 60.50 189 TYR A O 1
ATOM 1510 N N . ARG A 1 190 ? -12.658 6.841 12.317 1.00 53.12 190 ARG A N 1
ATOM 1511 C CA . ARG A 1 190 ? -13.461 6.914 13.544 1.00 53.12 190 ARG A CA 1
ATOM 1512 C C . ARG A 1 190 ? -14.404 5.726 13.571 1.00 53.12 190 ARG A C 1
ATOM 1514 O O . ARG A 1 190 ? -15.137 5.515 12.605 1.00 53.12 190 ARG A O 1
ATOM 1521 N N . LEU A 1 191 ? -14.357 4.956 14.651 1.00 56.50 191 LEU A N 1
ATOM 1522 C CA . LEU A 1 191 ? -15.180 3.768 14.820 1.00 56.50 191 LEU A CA 1
ATOM 1523 C C . LEU A 1 191 ? -16.479 4.209 15.491 1.00 56.50 191 LEU A C 1
ATOM 1525 O O . LEU A 1 191 ? -16.464 4.613 16.648 1.00 56.50 191 LEU A O 1
ATOM 1529 N N . TRP A 1 192 ? -17.599 4.178 14.776 1.00 44.59 192 TRP A N 1
ATOM 1530 C CA . TRP A 1 192 ? -18.901 4.333 15.421 1.00 44.59 192 TRP A CA 1
ATOM 1531 C C . TRP A 1 192 ? -19.400 2.942 15.815 1.00 44.59 192 TRP A C 1
ATOM 1533 O O . TRP A 1 192 ? -19.390 2.024 14.993 1.00 44.59 192 TRP A O 1
ATOM 1543 N N . ALA A 1 193 ? -19.785 2.775 17.079 1.00 41.03 193 ALA A N 1
ATOM 1544 C CA . ALA A 1 193 ? -20.713 1.723 17.464 1.00 41.03 193 ALA A CA 1
ATOM 1545 C C . ALA A 1 193 ? -22.115 2.209 17.054 1.00 41.03 193 ALA A C 1
ATOM 1547 O O . ALA A 1 193 ? -22.509 3.297 17.475 1.00 41.03 193 ALA A O 1
ATOM 1548 N N . GLU A 1 194 ? -22.796 1.477 16.170 1.00 37.44 194 GLU A N 1
ATOM 1549 C CA . GLU A 1 194 ? -24.235 1.650 15.921 1.00 37.44 194 GLU A CA 1
ATOM 1550 C C . GLU A 1 194 ? -25.032 1.006 17.055 1.00 37.44 194 GLU A C 1
ATOM 1552 O O . GLU A 1 194 ? -24.617 -0.092 17.502 1.00 37.44 194 GLU A O 1
#

Foldseek 3Di:
DCVVVVCVVCVCVVVVVVVVVVVVVVVVVVVQLQVLLQVLQLLLQVLLLVLQVLQVVLLVVLVVLVVLLVVLVVQLVDVVCVVVSVVVNVVSLVVSVVSQVVSVVVSQVSNVVSQVVSQVSSVVRDVFKGKDQPDDFDKDFDADPPPRRTSTIDGPDRGWIWMWGRDPPDDTPIFTWDFDDDDPSTTRTRTDDD